Protein AF-A0AA97I3Q4-F1 (afdb_monomer_lite)

Foldseek 3Di:
DDDPPQAAVVLLVVLLVVVVVVVVVVVVVVVVVVCVPPDPVVVVVVVVVVVVVVVCVVVPPPPPPVDDPPLHFDDPPVVVVVVSVVCVVPVVVCVPPQLALSVLQSVLVNLLVDPPSLVVSLVSLVSSCVSPVLPLSSLQSNLVSCLVVVVNVSSLVSLVSSCVSGVSSVVVSVVSCVVRVVVD

Organism: NCBI:txid2609417

Radius of gyration: 18.28 Å; chains: 1; bounding box: 41×51×46 Å

InterPro domains:
  IPR011990 Tetratricopeptide-like helical domain superfamily [G3DSA:1.25.40.10] (94-180)
  IPR011990 Tetratricopeptide-like helical domain superfamily [SSF48452] (75-170)
  IPR019734 Tetratricopeptide repeat [PF00515] (138-169)
  IPR019734 Tetratricopeptide repeat [PS50005] (136-169)
  IPR019734 Tetratricopeptide repeat [SM00028] (101-135)
  IPR019734 Tetratricopeptide repeat [SM00028] (136-169)
  IPR051685 Ycf3/AcsC/BcsC/TPR Multifunctional [PTHR44943] (85-170)

Secondary structure (DSSP, 8-state):
-----S-HHHHHHHHHHHHHHHHHHHHHHHHHHHHTT--HHHHHHHHHHHHHHHHHHHS---------TT-------HHHHHHHHHHHH-HHHHTT-TT-HHHHHHHHHHHHTSTTTHHHHHHHHHHHHHH-TT-HHHHHHHHHHHHHTT-HHHHHHHHHHHHHH-GGGHHHHHHHIIIIITT-

pLDDT: mean 74.41, std 19.61, range [25.39, 98.06]

Structure (mmCIF, N/CA/C/O backbone):
data_AF-A0AA97I3Q4-F1
#
_entry.id   AF-A0AA97I3Q4-F1
#
loop_
_atom_site.group_PDB
_atom_site.id
_atom_site.type_symbol
_atom_site.label_atom_id
_atom_site.label_alt_id
_atom_site.label_comp_id
_atom_site.label_asym_id
_atom_site.label_entity_id
_atom_site.label_seq_id
_atom_site.pdbx_PDB_ins_code
_atom_site.Cartn_x
_atom_site.Cartn_y
_atom_site.Cartn_z
_atom_site.occupancy
_atom_site.B_iso_or_equiv
_atom_site.auth_seq_id
_atom_site.auth_comp_id
_atom_site.auth_asym_id
_atom_site.auth_atom_id
_atom_site.pdbx_PDB_model_num
ATOM 1 N N . MET A 1 1 ? 17.601 -25.449 2.445 1.00 33.53 1 MET A N 1
ATOM 2 C CA . MET A 1 1 ? 18.149 -24.607 3.524 1.00 33.53 1 MET A CA 1
ATOM 3 C C . MET A 1 1 ? 18.597 -23.308 2.883 1.00 33.53 1 MET A C 1
ATOM 5 O O . MET A 1 1 ? 19.614 -23.302 2.216 1.00 33.53 1 MET A O 1
ATOM 9 N N . ASN A 1 2 ? 17.756 -22.281 2.956 1.00 25.39 2 ASN A N 1
ATOM 10 C CA . ASN A 1 2 ? 18.131 -20.875 2.839 1.00 25.39 2 ASN A CA 1
ATOM 11 C C . ASN A 1 2 ? 17.057 -20.139 3.629 1.00 25.39 2 ASN A C 1
ATOM 13 O O . ASN A 1 2 ? 15.884 -20.147 3.264 1.00 25.39 2 ASN A O 1
ATOM 17 N N . LEU A 1 3 ? 17.481 -19.699 4.806 1.00 26.81 3 LEU A N 1
ATOM 18 C CA . LEU A 1 3 ? 16.687 -19.040 5.823 1.00 26.81 3 LEU A CA 1
ATOM 19 C C . LEU A 1 3 ? 16.221 -17.702 5.248 1.00 26.81 3 LEU A C 1
ATOM 21 O O . LEU A 1 3 ? 17.048 -16.866 4.897 1.00 26.81 3 LEU A O 1
ATOM 25 N N . ILE A 1 4 ? 14.911 -17.521 5.115 1.00 31.17 4 ILE A N 1
ATOM 26 C CA . ILE A 1 4 ? 14.336 -16.183 5.011 1.00 31.17 4 ILE A CA 1
ATOM 27 C C . ILE A 1 4 ? 14.281 -15.694 6.460 1.00 31.17 4 ILE A C 1
ATOM 29 O O . ILE A 1 4 ? 13.476 -16.188 7.249 1.00 31.17 4 ILE A O 1
ATOM 33 N N . GLU A 1 5 ? 15.231 -14.839 6.837 1.00 33.88 5 GLU A N 1
ATOM 34 C CA . GLU A 1 5 ? 15.271 -14.214 8.161 1.00 33.88 5 GLU A CA 1
ATOM 35 C C . GLU A 1 5 ? 14.019 -13.339 8.386 1.00 33.88 5 GLU A C 1
ATOM 37 O O . GLU A 1 5 ? 13.426 -12.834 7.424 1.00 33.88 5 GLU A O 1
ATOM 42 N N . PRO A 1 6 ? 13.551 -13.193 9.640 1.00 40.41 6 PRO A N 1
ATOM 43 C CA . PRO A 1 6 ? 12.283 -12.546 9.930 1.00 40.41 6 PRO A CA 1
ATOM 44 C C . PRO A 1 6 ? 12.471 -11.032 9.835 1.00 40.41 6 PRO A C 1
ATOM 46 O O . PRO A 1 6 ? 12.870 -10.410 10.805 1.00 40.41 6 PRO A O 1
ATOM 49 N N . GLU A 1 7 ? 12.197 -10.419 8.681 1.00 42.66 7 GLU A N 1
ATOM 50 C CA . GLU A 1 7 ? 12.311 -8.957 8.509 1.00 42.66 7 GLU A CA 1
ATOM 51 C C . GLU A 1 7 ? 11.280 -8.367 7.536 1.00 42.66 7 GLU A C 1
ATOM 53 O O . GLU A 1 7 ? 11.532 -7.433 6.797 1.00 42.66 7 GLU A O 1
ATOM 58 N N . ASN A 1 8 ? 10.056 -8.866 7.525 1.00 49.31 8 ASN A N 1
ATOM 59 C CA . ASN A 1 8 ? 9.126 -8.616 6.424 1.00 49.31 8 ASN A CA 1
ATOM 60 C C . ASN A 1 8 ? 8.591 -7.157 6.279 1.00 49.31 8 ASN A C 1
ATOM 62 O O . ASN A 1 8 ? 8.466 -6.695 5.146 1.00 49.31 8 ASN A O 1
ATOM 66 N N . LEU A 1 9 ? 8.406 -6.343 7.338 1.00 52.75 9 LEU A N 1
ATOM 67 C CA . LEU A 1 9 ? 8.125 -4.893 7.159 1.00 52.75 9 LEU A CA 1
ATOM 68 C C . LEU A 1 9 ? 9.369 -4.099 6.703 1.00 52.75 9 LEU A C 1
ATOM 70 O O . LEU A 1 9 ? 9.272 -3.199 5.865 1.00 52.75 9 LEU A O 1
ATOM 74 N N . CYS A 1 10 ? 10.550 -4.470 7.215 1.00 57.84 10 CYS A N 1
ATOM 75 C CA . CYS A 1 10 ? 11.834 -3.997 6.692 1.00 57.84 10 CYS A CA 1
ATOM 76 C C . CYS A 1 10 ? 12.001 -4.396 5.221 1.00 57.84 10 CYS A C 1
ATOM 78 O O . CYS A 1 10 ? 12.515 -3.607 4.438 1.00 57.84 10 CYS A O 1
ATOM 80 N N . VAL A 1 11 ? 11.513 -5.569 4.817 1.00 63.88 11 VAL A N 1
ATOM 81 C CA . VAL A 1 11 ? 11.573 -6.063 3.443 1.00 63.88 11 VAL A CA 1
ATOM 82 C C . VAL A 1 11 ? 10.685 -5.224 2.531 1.00 63.88 11 VAL A C 1
ATOM 84 O O . VAL A 1 11 ? 11.215 -4.732 1.544 1.00 63.88 11 VAL A O 1
ATOM 87 N N . TYR A 1 12 ? 9.410 -4.949 2.850 1.00 72.94 12 TYR A N 1
ATOM 88 C CA . TYR A 1 12 ? 8.594 -4.036 2.020 1.00 72.94 12 TYR A CA 1
ATOM 89 C C . TYR A 1 12 ? 9.233 -2.649 1.893 1.00 72.94 12 TYR A C 1
ATOM 91 O O . TYR A 1 12 ? 9.267 -2.074 0.805 1.00 72.94 12 TYR A O 1
ATOM 99 N N . ARG A 1 13 ? 9.818 -2.132 2.981 1.00 71.00 13 ARG A N 1
ATOM 100 C CA . ARG A 1 13 ? 10.557 -0.865 2.974 1.00 71.00 13 ARG A CA 1
ATOM 101 C C . ARG A 1 13 ? 11.816 -0.930 2.096 1.00 71.00 13 ARG A C 1
ATOM 103 O O . ARG A 1 13 ? 12.053 -0.024 1.304 1.00 71.00 13 ARG A O 1
ATOM 110 N N . ASN A 1 14 ? 12.602 -1.999 2.186 1.00 71.81 14 ASN A N 1
ATOM 111 C CA . ASN A 1 14 ? 13.808 -2.217 1.380 1.00 71.81 14 ASN A CA 1
ATOM 112 C C . ASN A 1 14 ? 13.477 -2.400 -0.108 1.00 71.81 14 ASN A C 1
ATOM 114 O O . ASN A 1 14 ? 14.151 -1.837 -0.973 1.00 71.81 14 ASN A O 1
ATOM 118 N N . VAL A 1 15 ? 12.418 -3.154 -0.407 1.00 77.81 15 VAL A N 1
ATOM 119 C CA . VAL A 1 15 ? 11.830 -3.320 -1.743 1.00 77.81 15 VAL A CA 1
ATOM 120 C C . VAL A 1 15 ? 11.408 -1.951 -2.282 1.00 77.81 15 VAL A C 1
ATOM 122 O O . VAL A 1 15 ? 11.793 -1.589 -3.394 1.00 77.81 15 VAL A O 1
ATOM 125 N N . PHE A 1 16 ? 10.721 -1.140 -1.477 1.00 77.50 16 PHE A N 1
ATOM 126 C CA . PHE A 1 16 ? 10.329 0.216 -1.850 1.00 77.50 16 PHE A CA 1
ATOM 127 C C . PHE A 1 16 ? 11.516 1.153 -2.096 1.00 77.50 16 PHE A C 1
ATOM 129 O O . PHE A 1 16 ? 11.542 1.855 -3.105 1.00 77.50 16 PHE A O 1
ATOM 136 N N . TYR A 1 17 ? 12.550 1.137 -1.255 1.00 75.56 17 TYR A N 1
ATOM 137 C CA . TYR A 1 17 ? 13.746 1.942 -1.512 1.00 75.56 17 TYR A CA 1
ATOM 138 C C . TYR A 1 17 ? 14.452 1.530 -2.804 1.00 75.56 17 TYR A C 1
ATOM 140 O O . TYR A 1 17 ? 14.822 2.396 -3.600 1.00 75.56 17 TYR A O 1
ATOM 148 N N . LYS A 1 18 ? 14.585 0.222 -3.065 1.00 77.25 18 LYS A N 1
ATOM 149 C CA . LYS A 1 18 ? 15.098 -0.273 -4.352 1.00 77.25 18 LYS A CA 1
ATOM 150 C C . LYS A 1 18 ? 14.222 0.191 -5.519 1.00 77.25 18 LYS A C 1
ATOM 152 O O . LYS A 1 18 ? 14.767 0.590 -6.545 1.00 77.25 18 LYS A O 1
ATOM 157 N N . TYR A 1 19 ? 12.897 0.190 -5.350 1.00 80.81 19 TYR A N 1
ATOM 158 C CA . TYR A 1 19 ? 11.950 0.710 -6.344 1.00 80.81 19 TYR A CA 1
ATOM 159 C C . TYR A 1 19 ? 12.216 2.174 -6.677 1.00 80.81 19 TYR A C 1
ATOM 161 O O . TYR A 1 19 ? 12.429 2.507 -7.841 1.00 80.81 19 TYR A O 1
ATOM 169 N N . ILE A 1 20 ? 12.271 3.037 -5.661 1.00 77.38 20 ILE A N 1
ATOM 170 C CA . ILE A 1 20 ? 12.509 4.471 -5.849 1.00 77.38 20 ILE A CA 1
ATOM 171 C C . ILE A 1 20 ? 13.838 4.715 -6.561 1.00 77.38 20 ILE A C 1
ATOM 173 O O . ILE A 1 20 ? 13.889 5.511 -7.494 1.00 77.38 20 ILE A O 1
ATOM 177 N N . ILE A 1 21 ? 14.915 4.038 -6.149 1.00 76.94 21 ILE A N 1
ATOM 178 C CA . ILE A 1 21 ? 16.239 4.216 -6.763 1.00 76.94 21 ILE A CA 1
ATOM 179 C C . ILE A 1 21 ? 16.181 3.914 -8.264 1.00 76.94 21 ILE A C 1
ATOM 181 O O . ILE A 1 21 ? 16.707 4.687 -9.066 1.00 76.94 21 ILE A O 1
ATOM 185 N N . ILE A 1 22 ? 15.516 2.827 -8.651 1.00 73.50 22 ILE A N 1
ATOM 186 C CA . ILE A 1 22 ? 15.388 2.417 -10.051 1.00 73.50 22 ILE A CA 1
ATOM 187 C C . ILE A 1 22 ? 14.479 3.371 -10.828 1.00 73.50 22 ILE A C 1
ATOM 189 O O . ILE A 1 22 ? 14.830 3.793 -11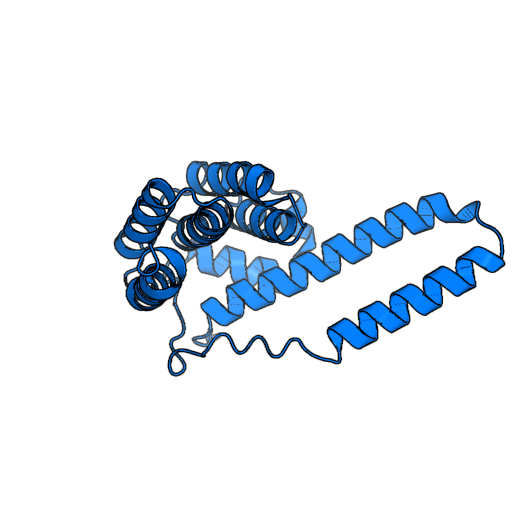.932 1.00 73.50 22 ILE A O 1
ATOM 193 N N . ASP A 1 23 ? 13.341 3.769 -10.257 1.00 73.12 23 ASP A N 1
ATOM 194 C CA . ASP A 1 23 ? 12.442 4.732 -10.896 1.00 73.12 23 ASP A CA 1
ATOM 195 C C . ASP A 1 23 ? 13.137 6.084 -11.128 1.00 73.12 23 ASP A C 1
ATOM 197 O O . ASP A 1 23 ? 13.093 6.637 -12.230 1.00 73.12 23 ASP A O 1
ATOM 201 N N . LEU A 1 24 ? 13.886 6.570 -10.133 1.00 70.94 24 LEU A N 1
ATOM 202 C CA . LEU A 1 24 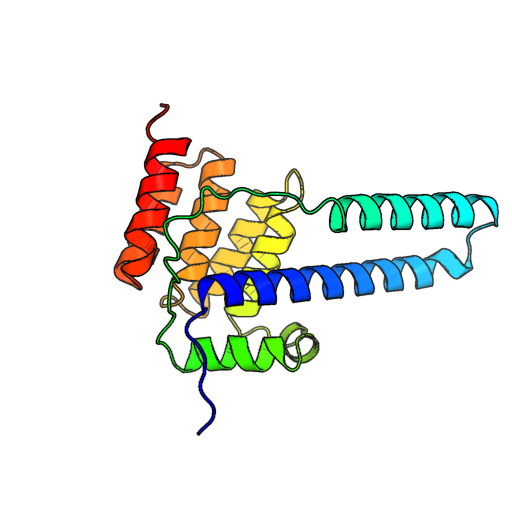? 14.706 7.776 -10.246 1.00 70.94 24 LEU A CA 1
ATOM 203 C C . LEU A 1 24 ? 15.799 7.628 -11.306 1.00 70.94 24 LEU A C 1
ATOM 205 O O . LEU A 1 24 ? 15.972 8.533 -12.122 1.00 70.94 24 LEU A O 1
ATOM 209 N N . GLN A 1 25 ? 16.522 6.504 -11.340 1.00 74.31 25 GLN A N 1
ATOM 210 C CA . GLN A 1 25 ? 17.539 6.244 -12.364 1.00 74.31 25 GLN A CA 1
ATOM 211 C C . GLN A 1 25 ? 16.950 6.296 -13.776 1.00 74.31 25 GLN A C 1
ATOM 213 O O . GLN A 1 25 ? 17.557 6.878 -14.675 1.00 74.31 25 GLN A O 1
ATOM 218 N N . GLN A 1 26 ? 15.751 5.753 -13.982 1.00 68.25 26 GLN A N 1
ATOM 219 C CA . GLN A 1 26 ? 15.092 5.786 -15.284 1.00 68.25 26 GLN A CA 1
ATOM 220 C C . GLN A 1 26 ? 14.606 7.188 -15.660 1.00 68.25 26 GLN A C 1
ATOM 222 O O . GLN A 1 26 ? 14.858 7.630 -16.783 1.00 68.25 26 GLN A O 1
ATOM 227 N N . ARG A 1 27 ? 14.000 7.936 -14.728 1.00 72.06 27 ARG A N 1
ATOM 228 C CA . ARG A 1 27 ? 13.653 9.351 -14.954 1.00 72.06 27 ARG A CA 1
ATOM 229 C C . ARG A 1 27 ? 14.895 10.176 -15.295 1.00 72.06 27 ARG A C 1
ATOM 231 O O . ARG A 1 27 ? 14.870 10.955 -16.243 1.00 72.06 27 ARG A O 1
ATOM 238 N N . LEU A 1 28 ? 16.008 9.956 -14.592 1.00 69.06 28 LEU A N 1
ATOM 239 C CA . LEU A 1 28 ? 17.295 10.590 -14.886 1.00 69.06 28 LEU A CA 1
ATOM 240 C C . LEU A 1 28 ? 17.848 10.180 -16.256 1.00 69.06 28 LEU A C 1
ATOM 242 O O . LEU A 1 28 ? 18.413 11.025 -16.944 1.00 69.06 28 LEU A O 1
ATOM 246 N N . ASN A 1 29 ? 17.681 8.926 -16.679 1.00 68.56 29 ASN A N 1
ATOM 247 C CA . ASN A 1 29 ? 18.097 8.459 -18.004 1.00 68.56 29 ASN A CA 1
ATOM 248 C C . ASN A 1 29 ? 17.238 9.061 -19.127 1.00 68.56 29 ASN A C 1
ATOM 250 O O . ASN A 1 29 ? 17.786 9.452 -20.156 1.00 68.56 29 ASN A O 1
ATOM 254 N N . LEU A 1 30 ? 15.931 9.229 -18.912 1.00 62.91 30 LEU A N 1
ATOM 255 C CA . LEU A 1 30 ? 15.039 9.957 -19.822 1.00 62.91 30 LEU A CA 1
ATOM 256 C C . LEU A 1 30 ? 15.439 11.437 -19.921 1.00 62.91 30 LEU A C 1
ATOM 258 O O . LEU A 1 30 ? 15.575 11.974 -21.020 1.00 62.91 30 LEU A O 1
ATOM 262 N N . ILE A 1 31 ? 15.734 12.078 -18.784 1.00 60.41 31 ILE A N 1
ATOM 263 C CA . ILE A 1 31 ? 16.249 13.454 -18.743 1.00 60.41 31 ILE A CA 1
ATOM 264 C C . ILE A 1 31 ? 17.611 13.543 -19.438 1.00 60.41 31 ILE A C 1
ATOM 266 O O . ILE A 1 31 ? 17.833 14.478 -20.197 1.00 60.41 31 ILE A O 1
ATOM 270 N N . ARG A 1 32 ? 18.519 12.576 -19.244 1.00 54.31 32 ARG A N 1
ATOM 271 C CA . ARG A 1 32 ? 19.820 12.508 -19.937 1.00 54.31 32 ARG A CA 1
ATOM 272 C C . ARG A 1 32 ? 19.662 12.335 -21.446 1.00 54.31 32 ARG A C 1
ATOM 274 O O . ARG A 1 32 ? 20.378 13.007 -22.183 1.00 54.31 32 ARG A O 1
ATOM 281 N N . GLY A 1 33 ? 18.704 11.521 -21.892 1.00 52.75 33 GLY A N 1
ATOM 282 C CA . GLY A 1 33 ? 18.323 11.391 -23.301 1.00 52.75 33 GLY A CA 1
ATOM 283 C C . GLY A 1 33 ? 17.847 12.716 -23.907 1.00 52.75 33 GLY A C 1
ATOM 284 O O . GLY A 1 33 ? 18.218 13.049 -25.030 1.00 52.75 33 GLY A O 1
ATOM 285 N N . CYS A 1 34 ? 17.126 13.532 -23.131 1.00 47.88 34 CYS A N 1
ATOM 286 C CA . CYS A 1 34 ? 16.750 14.898 -23.512 1.00 47.88 34 CYS A CA 1
ATOM 287 C C . CYS A 1 34 ? 17.910 15.918 -23.379 1.00 47.88 34 CYS A C 1
ATOM 289 O O . CYS A 1 34 ? 18.002 16.865 -24.162 1.00 47.88 34 CYS A O 1
ATOM 291 N N . CYS A 1 35 ? 18.824 15.728 -22.420 1.00 40.47 35 CYS A N 1
ATOM 292 C CA . CYS A 1 35 ? 19.920 16.642 -22.066 1.00 40.47 35 CYS A CA 1
ATOM 293 C C . CYS A 1 35 ? 21.144 16.590 -22.983 1.00 40.47 35 CYS A C 1
ATOM 295 O O . CYS A 1 35 ? 22.011 17.455 -22.853 1.00 40.47 35 CYS A O 1
ATOM 297 N N . VAL A 1 36 ? 21.211 15.677 -23.958 1.00 49.84 36 VAL A N 1
ATOM 298 C CA . VAL A 1 36 ? 22.212 15.752 -25.046 1.00 49.84 36 VAL A CA 1
ATOM 299 C C . VAL A 1 36 ? 22.117 17.094 -25.814 1.00 49.84 36 VAL A C 1
ATOM 301 O O . VAL A 1 36 ? 23.046 17.467 -26.523 1.00 49.84 36 VAL A O 1
ATOM 304 N N . LYS A 1 37 ? 21.056 17.892 -25.596 1.00 49.47 37 LYS A N 1
ATOM 305 C CA . LYS A 1 37 ? 20.862 19.253 -26.130 1.00 49.47 37 LYS A CA 1
ATOM 306 C C . LYS A 1 37 ? 21.138 20.433 -25.163 1.00 49.47 37 LYS A C 1
ATOM 308 O O . LYS A 1 37 ? 20.846 21.565 -25.541 1.00 49.47 37 LYS A O 1
ATOM 313 N N . LEU A 1 38 ? 21.656 20.247 -23.938 1.00 46.91 38 LEU A N 1
ATOM 314 C CA . LEU A 1 38 ? 21.723 21.326 -22.920 1.00 46.91 38 LEU A CA 1
ATOM 315 C C . LEU A 1 38 ? 23.151 21.827 -22.577 1.00 46.91 38 LEU A C 1
ATOM 317 O O . LEU A 1 38 ? 24.055 21.053 -22.269 1.00 46.91 38 LEU A O 1
ATOM 321 N N . ASN A 1 39 ? 23.323 23.160 -22.605 1.00 48.84 39 ASN A N 1
ATOM 322 C CA . ASN A 1 39 ? 24.581 23.914 -22.434 1.00 48.84 39 ASN A CA 1
ATOM 323 C C . ASN A 1 39 ? 25.233 23.820 -21.030 1.00 48.84 39 ASN A C 1
ATOM 325 O O . ASN A 1 39 ? 24.566 23.597 -20.021 1.00 48.84 39 ASN A O 1
ATOM 329 N N . PHE A 1 40 ? 26.548 24.093 -20.965 1.00 47.53 40 PHE A N 1
ATOM 330 C CA . PHE A 1 40 ? 27.466 23.910 -19.817 1.00 47.53 40 PHE A CA 1
ATOM 331 C C . PHE A 1 40 ? 26.980 24.471 -18.460 1.00 47.53 40 PHE A C 1
ATOM 333 O O . PHE A 1 40 ? 27.214 23.848 -17.426 1.00 47.53 40 PHE A O 1
ATOM 340 N N . LYS A 1 41 ? 26.236 25.589 -18.435 1.00 49.41 41 LYS A N 1
ATOM 341 C CA . LYS A 1 41 ? 25.659 26.156 -17.193 1.00 49.41 41 LYS A CA 1
ATOM 342 C C . LYS A 1 41 ? 24.623 25.239 -16.525 1.00 49.41 41 LYS A C 1
ATOM 344 O O . LYS A 1 41 ? 24.552 25.196 -15.300 1.00 49.41 41 LYS A O 1
ATOM 349 N N . ASN A 1 42 ? 23.879 24.452 -17.303 1.00 50.59 42 ASN A N 1
ATOM 350 C CA . ASN A 1 42 ? 2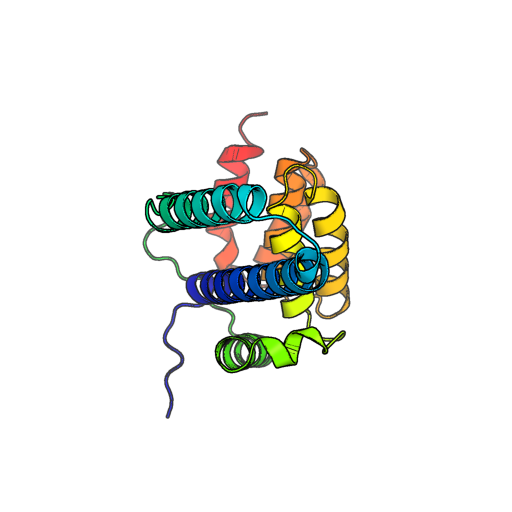2.856 23.544 -16.777 1.00 50.59 42 ASN A CA 1
ATOM 351 C C . ASN A 1 42 ? 23.455 22.258 -16.191 1.00 50.59 42 ASN A C 1
ATOM 353 O O . ASN A 1 42 ? 22.854 21.659 -15.304 1.00 50.59 42 ASN A O 1
ATOM 357 N N . ARG A 1 43 ? 24.673 21.870 -16.602 1.00 53.97 43 ARG A N 1
ATOM 358 C CA . ARG A 1 43 ? 25.419 20.774 -15.955 1.00 53.97 43 ARG A CA 1
ATOM 359 C C . ARG A 1 43 ? 25.790 21.106 -14.513 1.00 53.97 43 ARG A C 1
ATOM 361 O O . ARG A 1 43 ? 25.734 20.219 -13.672 1.00 53.97 43 ARG A O 1
ATOM 368 N N . PHE A 1 44 ? 26.128 22.363 -14.223 1.00 51.72 44 PHE A N 1
ATOM 369 C CA . PHE A 1 44 ? 26.501 22.783 -12.872 1.00 51.72 44 PHE A CA 1
ATOM 370 C C . PHE A 1 44 ? 25.308 22.715 -11.907 1.00 51.72 44 PHE A C 1
ATOM 372 O O . PHE A 1 44 ? 25.421 22.096 -10.856 1.00 51.72 44 PHE A O 1
ATOM 379 N N . LEU A 1 45 ? 24.141 23.233 -12.314 1.00 55.50 45 LEU A N 1
ATOM 380 C CA . LEU A 1 45 ? 22.887 23.111 -11.551 1.00 55.50 45 LEU A CA 1
ATOM 381 C C . LEU A 1 45 ? 22.444 21.653 -11.342 1.00 55.50 45 LEU A C 1
ATOM 383 O O . LEU A 1 45 ? 21.871 21.315 -10.310 1.00 55.50 45 LEU A O 1
ATOM 387 N N . PHE A 1 46 ? 22.715 20.777 -12.310 1.00 53.69 46 PHE A N 1
ATOM 388 C CA . PHE A 1 46 ? 22.366 19.361 -12.204 1.00 53.69 46 PHE A CA 1
ATOM 389 C C . PHE A 1 46 ? 23.266 18.617 -11.208 1.00 53.69 46 PHE A C 1
ATOM 391 O O . PHE A 1 46 ? 22.783 17.813 -10.415 1.00 53.69 46 PHE A O 1
ATOM 398 N N . ILE A 1 47 ? 24.573 18.907 -11.213 1.00 57.50 47 ILE A N 1
ATOM 399 C CA . ILE A 1 47 ? 25.537 18.313 -10.275 1.00 57.50 47 ILE A CA 1
ATOM 400 C C . ILE A 1 47 ? 25.267 18.802 -8.850 1.00 57.50 47 ILE A C 1
ATOM 402 O O . ILE A 1 47 ? 25.276 17.994 -7.923 1.00 57.50 47 ILE A O 1
ATOM 406 N N . THR A 1 48 ? 24.959 20.088 -8.663 1.00 56.38 48 THR A N 1
ATOM 407 C CA . THR A 1 48 ? 24.589 20.609 -7.340 1.00 56.38 48 THR A CA 1
ATOM 408 C C . THR A 1 48 ? 23.260 20.029 -6.856 1.00 56.38 48 THR A C 1
ATOM 410 O O . THR A 1 48 ? 23.160 19.676 -5.687 1.00 56.38 48 THR A O 1
ATOM 413 N N . GLY A 1 49 ? 22.279 19.820 -7.740 1.00 62.06 49 GLY A N 1
ATOM 414 C CA . GLY A 1 49 ? 21.024 19.136 -7.408 1.00 62.06 49 GLY A CA 1
ATOM 415 C C . GLY A 1 49 ? 21.213 17.676 -6.977 1.00 62.06 49 GLY A C 1
ATOM 416 O O . GLY A 1 49 ? 20.605 17.246 -6.000 1.00 62.06 49 GLY A O 1
ATOM 417 N N . ILE A 1 50 ? 22.099 16.926 -7.643 1.00 65.69 50 ILE A N 1
ATOM 418 C CA . ILE A 1 50 ? 22.441 15.545 -7.256 1.00 65.69 50 ILE A CA 1
ATOM 419 C C . ILE A 1 50 ? 23.176 15.515 -5.916 1.00 65.69 50 ILE A C 1
ATOM 421 O O . ILE A 1 50 ? 22.890 14.650 -5.097 1.00 65.69 50 ILE A O 1
ATOM 425 N N . LEU A 1 51 ? 24.097 16.450 -5.670 1.00 58.06 51 LEU A N 1
ATOM 426 C CA . LEU A 1 51 ? 24.803 16.541 -4.390 1.00 58.06 51 LEU A CA 1
ATOM 427 C C . LEU A 1 51 ? 23.855 16.917 -3.249 1.00 58.06 51 LEU A C 1
ATOM 429 O O . LEU A 1 51 ? 23.951 16.332 -2.180 1.00 58.06 51 LEU A O 1
ATOM 433 N N . ILE A 1 52 ? 22.899 17.819 -3.480 1.00 62.25 52 ILE A N 1
ATOM 434 C CA . ILE A 1 52 ? 21.861 18.155 -2.497 1.00 62.25 52 ILE A CA 1
ATOM 435 C C . ILE A 1 52 ? 20.963 16.939 -2.241 1.00 62.25 52 ILE A C 1
ATOM 437 O O . ILE A 1 52 ? 20.736 16.596 -1.087 1.00 62.25 52 ILE A O 1
ATOM 441 N N . ALA A 1 53 ? 20.520 16.228 -3.281 1.00 55.97 53 ALA A N 1
ATOM 442 C CA . ALA A 1 53 ? 19.745 14.997 -3.124 1.00 55.97 53 ALA A CA 1
ATOM 443 C C . ALA A 1 53 ? 20.538 13.900 -2.392 1.00 55.97 53 ALA A C 1
ATOM 445 O O . ALA A 1 53 ? 19.992 13.227 -1.528 1.00 55.97 53 ALA A O 1
ATOM 446 N N . ALA A 1 54 ? 21.835 13.755 -2.673 1.00 58.22 54 ALA A N 1
ATOM 447 C CA . ALA A 1 54 ? 22.723 12.836 -1.965 1.00 58.22 54 ALA A CA 1
ATOM 448 C C . ALA A 1 54 ? 22.913 13.240 -0.497 1.00 58.22 54 ALA A C 1
ATOM 450 O O . ALA A 1 54 ? 22.945 12.364 0.358 1.00 58.22 54 ALA A O 1
ATOM 451 N N . VAL A 1 55 ? 22.960 14.542 -0.198 1.0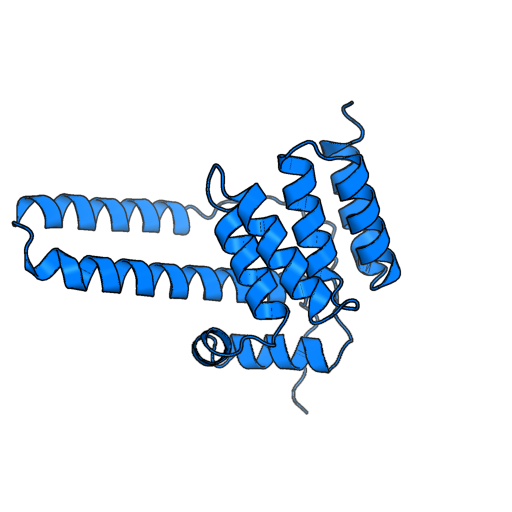0 55.66 55 VAL A N 1
ATOM 452 C CA . VAL A 1 55 ? 22.983 15.072 1.172 1.00 55.66 55 VAL A CA 1
ATOM 453 C C . VAL A 1 55 ? 21.651 14.832 1.886 1.00 55.66 55 VAL A C 1
ATOM 455 O O . VAL A 1 55 ? 21.677 14.491 3.058 1.00 55.66 55 VAL A O 1
ATOM 458 N N . PHE A 1 56 ? 20.503 14.914 1.209 1.00 50.44 56 PHE A N 1
ATOM 459 C CA . PHE A 1 56 ? 19.197 14.527 1.770 1.00 50.44 56 PHE A CA 1
ATOM 460 C C . PHE A 1 56 ? 19.036 13.008 1.939 1.00 50.44 56 PHE A C 1
ATOM 462 O O . PHE A 1 56 ? 18.294 12.561 2.805 1.00 50.44 56 PHE A O 1
ATOM 469 N N . LEU A 1 57 ? 19.737 12.207 1.136 1.00 50.28 57 LEU A N 1
ATOM 470 C CA . LEU A 1 57 ? 19.791 10.753 1.292 1.00 50.28 57 LEU A CA 1
ATOM 471 C C . LEU A 1 57 ? 20.797 10.325 2.381 1.00 50.28 57 LEU A C 1
ATOM 473 O O . LEU A 1 57 ? 20.590 9.292 3.014 1.00 50.28 57 LEU A O 1
ATOM 477 N N . SER A 1 58 ? 21.871 11.096 2.616 1.00 47.25 58 SER A N 1
ATOM 478 C CA . SER A 1 58 ? 22.918 10.806 3.614 1.00 47.25 58 SER A CA 1
ATOM 479 C C . SER A 1 58 ? 22.664 11.438 4.980 1.00 47.25 58 SER A C 1
ATOM 481 O O . SER A 1 58 ? 23.016 10.853 6.002 1.00 47.25 58 SER A O 1
ATOM 483 N N . ALA A 1 59 ? 22.034 12.615 5.023 1.00 40.75 59 ALA A N 1
ATOM 484 C CA . ALA A 1 59 ? 21.287 13.071 6.183 1.00 40.75 59 ALA A CA 1
ATOM 485 C C . ALA A 1 59 ? 20.025 12.224 6.193 1.00 40.75 59 ALA A C 1
ATOM 487 O O . ALA A 1 59 ? 18.960 12.689 5.801 1.00 40.75 59 ALA A O 1
ATOM 488 N N . GLY A 1 60 ? 20.198 10.941 6.529 1.00 41.81 60 GLY A N 1
ATOM 489 C CA . GLY A 1 60 ? 19.102 10.006 6.625 1.00 41.81 60 GLY A CA 1
ATOM 490 C C . GLY A 1 60 ? 18.001 10.728 7.365 1.00 41.81 60 GLY A C 1
ATOM 491 O O . GLY A 1 60 ? 18.235 11.238 8.465 1.00 41.81 60 GLY A O 1
ATOM 492 N N . CYS A 1 61 ? 16.836 10.838 6.730 1.00 35.28 61 CYS A N 1
ATOM 493 C CA . CYS A 1 61 ? 15.624 11.051 7.477 1.00 35.28 61 CYS A CA 1
ATOM 494 C C . CYS A 1 61 ? 15.692 10.002 8.579 1.00 35.28 61 CYS A C 1
ATOM 496 O O . CYS A 1 61 ? 15.457 8.812 8.359 1.00 35.28 61 CYS A O 1
ATOM 498 N N . THR A 1 62 ? 16.063 10.439 9.780 1.00 39.22 62 THR A N 1
ATOM 499 C CA . THR A 1 62 ? 15.591 9.821 10.991 1.00 39.22 62 THR A CA 1
ATOM 500 C C . THR A 1 62 ? 14.102 10.108 10.971 1.00 39.22 62 THR A C 1
ATOM 502 O O . THR A 1 62 ? 13.592 10.897 11.762 1.00 39.22 62 THR A O 1
ATOM 505 N N . ASP A 1 63 ? 13.394 9.436 10.067 1.00 37.50 63 ASP A N 1
ATOM 506 C CA . ASP A 1 63 ? 12.100 8.906 10.380 1.00 37.50 63 ASP A CA 1
ATOM 507 C C . ASP A 1 63 ? 12.402 7.963 11.543 1.00 37.50 63 ASP A C 1
ATOM 509 O O . ASP A 1 63 ? 12.535 6.747 11.403 1.00 37.50 63 ASP A O 1
ATOM 513 N N . ARG A 1 64 ? 12.513 8.548 12.741 1.00 32.78 64 ARG A N 1
ATOM 514 C CA . ARG A 1 64 ? 11.835 7.967 13.875 1.00 32.78 64 ARG A CA 1
ATOM 515 C C . ARG A 1 64 ? 10.368 7.914 13.447 1.00 32.78 64 ARG A C 1
ATOM 517 O O . ARG A 1 64 ? 9.562 8.732 13.866 1.00 32.78 64 ARG A O 1
ATOM 524 N N . ILE A 1 65 ? 10.026 6.921 12.626 1.00 39.62 65 ILE A N 1
ATOM 525 C CA . ILE A 1 65 ? 8.876 6.111 12.973 1.00 39.62 65 ILE A CA 1
ATOM 526 C C . ILE A 1 65 ? 9.197 5.744 14.420 1.00 39.62 65 ILE A C 1
ATOM 528 O O . ILE A 1 65 ? 10.278 5.183 14.638 1.00 39.62 65 ILE A O 1
ATOM 532 N N . PRO A 1 66 ? 8.422 6.195 15.419 1.00 36.12 66 PRO A N 1
ATOM 533 C CA . PRO A 1 66 ? 8.596 5.700 16.769 1.00 36.12 66 PRO A CA 1
ATOM 534 C C . PRO A 1 66 ? 8.452 4.191 16.636 1.00 36.12 66 PRO A C 1
ATOM 536 O O . PRO A 1 66 ? 7.365 3.671 16.399 1.00 36.12 66 PRO A O 1
ATOM 539 N N . ALA A 1 67 ? 9.596 3.515 16.586 1.00 38.50 67 ALA A N 1
ATOM 540 C CA . ALA A 1 67 ? 9.665 2.107 16.317 1.00 38.50 67 ALA A CA 1
ATOM 541 C C . ALA A 1 67 ? 9.061 1.459 17.552 1.00 38.50 67 ALA A C 1
ATOM 543 O O . ALA A 1 67 ? 9.717 1.338 18.581 1.00 38.50 67 ALA A O 1
ATOM 544 N N . LEU A 1 68 ? 7.775 1.126 17.438 1.00 44.34 68 LEU A N 1
ATOM 545 C CA . LEU A 1 68 ? 7.222 -0.138 17.892 1.00 44.34 68 LEU A CA 1
ATOM 546 C C . LEU A 1 68 ? 8.364 -1.135 18.093 1.00 44.34 68 LEU A C 1
ATOM 548 O O . LEU A 1 68 ? 9.004 -1.504 17.109 1.00 44.34 68 LEU A O 1
ATOM 552 N N . ASP A 1 69 ? 8.618 -1.504 19.348 1.00 42.94 69 ASP A N 1
ATOM 553 C CA . ASP A 1 69 ? 9.645 -2.439 19.822 1.00 42.94 69 ASP A CA 1
ATOM 554 C C . ASP A 1 69 ? 9.895 -3.612 18.859 1.00 42.94 69 ASP A C 1
ATOM 556 O O . ASP A 1 69 ? 9.301 -4.680 19.001 1.00 42.94 69 ASP A O 1
ATOM 560 N N . GLY A 1 70 ? 10.746 -3.421 17.846 1.00 49.34 70 GLY A N 1
ATOM 561 C CA . GLY A 1 70 ? 11.185 -4.468 16.921 1.00 49.34 70 GLY A CA 1
ATOM 562 C C . GLY A 1 70 ? 10.080 -5.343 16.308 1.00 49.34 70 GLY A C 1
ATOM 563 O O . GLY A 1 70 ? 10.367 -6.483 15.949 1.00 49.34 70 GLY A O 1
ATOM 564 N N . LYS A 1 71 ? 8.823 -4.879 16.205 1.00 53.66 71 LYS A N 1
ATOM 565 C CA . LYS A 1 71 ? 7.719 -5.728 15.726 1.00 53.66 71 LYS A CA 1
ATOM 566 C C . LYS A 1 71 ? 7.742 -5.818 14.205 1.00 53.66 71 LYS A C 1
ATOM 568 O O . LYS A 1 71 ? 7.296 -4.927 13.486 1.00 53.66 71 LYS A O 1
ATOM 573 N N . ILE A 1 72 ? 8.302 -6.915 13.726 1.00 62.00 72 ILE A N 1
ATOM 574 C CA . ILE A 1 72 ? 8.430 -7.233 12.311 1.00 62.00 72 ILE A CA 1
ATOM 575 C C . ILE A 1 72 ? 7.114 -7.857 11.854 1.00 62.00 72 ILE A C 1
ATOM 577 O O . ILE A 1 72 ? 6.779 -8.948 12.300 1.00 62.00 72 ILE A O 1
ATOM 581 N N . ILE A 1 73 ? 6.377 -7.178 10.968 1.00 71.12 73 ILE A N 1
ATOM 582 C CA . ILE A 1 73 ? 5.197 -7.780 10.333 1.00 71.12 73 ILE A CA 1
ATOM 583 C C . ILE A 1 73 ? 5.673 -8.844 9.359 1.00 71.12 73 ILE A C 1
ATOM 585 O O . ILE A 1 73 ? 6.331 -8.477 8.388 1.00 71.12 73 ILE A O 1
ATOM 589 N N . THR A 1 74 ? 5.331 -10.111 9.591 1.00 72.75 74 THR A N 1
ATOM 590 C CA . THR A 1 74 ? 5.566 -11.213 8.655 1.00 72.75 74 THR A CA 1
ATOM 591 C C . THR A 1 74 ? 4.419 -11.400 7.680 1.00 72.75 74 THR A C 1
ATOM 593 O O . THR A 1 74 ? 3.254 -11.273 8.046 1.00 72.75 74 THR A O 1
ATOM 596 N N . ASP A 1 75 ? 4.761 -11.663 6.418 1.00 79.88 75 ASP A N 1
ATOM 597 C CA . ASP A 1 75 ? 3.818 -12.165 5.431 1.00 79.88 75 ASP A CA 1
ATOM 598 C C . ASP A 1 75 ? 4.137 -13.639 5.191 1.00 79.88 75 ASP A C 1
ATOM 600 O O . ASP A 1 75 ? 5.179 -13.977 4.623 1.00 79.88 75 ASP A O 1
ATOM 604 N N . ASP A 1 76 ? 3.271 -14.510 5.697 1.00 80.19 76 ASP A N 1
ATOM 605 C CA . ASP A 1 76 ? 3.470 -15.957 5.653 1.00 80.19 76 ASP A CA 1
ATOM 606 C C . ASP A 1 76 ? 2.942 -16.568 4.344 1.00 80.19 76 ASP A C 1
ATOM 608 O O . ASP A 1 76 ? 3.086 -17.770 4.121 1.00 80.19 76 ASP A O 1
ATOM 612 N N . ASN A 1 77 ? 2.355 -15.759 3.449 1.00 86.56 77 ASN A N 1
ATOM 613 C CA . ASN A 1 77 ? 1.915 -16.222 2.142 1.00 86.56 77 ASN A CA 1
ATOM 614 C C . ASN A 1 77 ? 3.146 -16.518 1.256 1.00 86.56 77 ASN A C 1
ATOM 616 O O . ASN A 1 77 ? 3.886 -15.594 0.894 1.00 86.56 77 ASN A O 1
ATOM 620 N N . PRO A 1 78 ? 3.370 -17.782 0.840 1.00 85.56 78 PRO A N 1
ATOM 621 C CA . PRO A 1 78 ? 4.554 -18.155 0.063 1.00 85.56 78 PRO A CA 1
ATOM 622 C C . PRO A 1 78 ? 4.656 -17.413 -1.273 1.00 85.56 78 PRO A C 1
ATOM 624 O O . PRO A 1 78 ? 5.754 -17.149 -1.763 1.00 85.56 78 PRO A O 1
ATOM 627 N N . THR A 1 79 ? 3.515 -17.056 -1.864 1.00 87.12 79 THR A N 1
ATOM 628 C CA . THR A 1 79 ? 3.455 -16.291 -3.110 1.00 87.12 79 THR A CA 1
ATOM 629 C C . THR A 1 79 ? 3.963 -14.868 -2.891 1.00 87.12 79 THR A C 1
ATOM 631 O O . THR A 1 79 ? 4.783 -14.384 -3.671 1.00 87.12 79 THR A O 1
ATOM 634 N N . HIS A 1 80 ? 3.566 -14.226 -1.790 1.00 86.88 80 HIS A N 1
ATOM 635 C CA . HIS A 1 80 ? 4.032 -12.883 -1.448 1.00 86.88 80 HIS A CA 1
ATOM 636 C C . HIS A 1 80 ? 5.535 -12.885 -1.156 1.00 86.88 80 HIS A C 1
ATOM 638 O O . HIS A 1 80 ? 6.276 -12.060 -1.690 1.00 86.88 80 HIS A O 1
ATOM 644 N N . GLN A 1 81 ? 6.017 -13.869 -0.390 1.00 84.50 81 GLN A N 1
ATOM 645 C CA . GLN A 1 81 ? 7.448 -14.058 -0.124 1.00 84.50 81 GLN A CA 1
ATOM 646 C C . GLN A 1 81 ? 8.250 -14.277 -1.411 1.00 84.50 81 GLN A C 1
ATOM 648 O O . GLN A 1 81 ? 9.348 -13.736 -1.581 1.00 84.50 81 GLN A O 1
ATOM 653 N N . LYS A 1 82 ? 7.693 -15.039 -2.357 1.00 86.06 82 LYS A N 1
ATOM 654 C CA . LYS A 1 82 ? 8.291 -15.227 -3.677 1.00 86.06 82 LYS A CA 1
ATOM 655 C C . LYS A 1 82 ? 8.392 -13.901 -4.431 1.00 86.06 82 LYS A C 1
ATOM 657 O O . LYS A 1 82 ? 9.473 -13.587 -4.916 1.00 86.06 82 LYS A O 1
ATOM 662 N N . TRP A 1 83 ? 7.333 -13.092 -4.478 1.00 85.38 83 TRP A N 1
ATOM 663 C CA . TRP A 1 83 ? 7.385 -11.774 -5.124 1.00 85.38 83 TRP A CA 1
ATOM 664 C C . TRP A 1 83 ? 8.429 -10.857 -4.490 1.00 85.38 83 TRP A C 1
ATOM 666 O O . TRP A 1 83 ? 9.207 -10.231 -5.206 1.00 85.38 83 TRP A O 1
ATOM 676 N N . LEU A 1 84 ? 8.488 -10.810 -3.158 1.00 82.31 84 LEU A N 1
ATOM 677 C CA . LEU A 1 84 ? 9.460 -9.993 -2.432 1.00 82.31 84 LEU A CA 1
ATOM 678 C C . LEU A 1 84 ? 10.897 -10.437 -2.719 1.00 82.31 84 LEU A C 1
ATOM 680 O O . LEU A 1 84 ? 11.749 -9.607 -3.036 1.00 82.31 84 LEU A O 1
ATOM 684 N N . SER A 1 85 ? 11.171 -11.741 -2.653 1.00 81.56 85 SER A N 1
ATOM 685 C CA . SER A 1 85 ? 12.513 -12.282 -2.900 1.00 81.56 85 SER A CA 1
ATOM 686 C C . SER A 1 85 ? 12.957 -12.099 -4.351 1.00 81.56 85 SER A C 1
ATOM 688 O O . SER A 1 85 ? 14.065 -11.627 -4.608 1.00 81.56 85 SER A O 1
ATOM 690 N N . GLU A 1 86 ? 12.096 -12.410 -5.318 1.00 82.69 86 GLU A N 1
ATOM 691 C CA . GLU A 1 86 ? 12.392 -12.183 -6.727 1.00 82.69 86 GLU A CA 1
ATOM 692 C C . GLU A 1 86 ? 12.588 -10.687 -7.014 1.00 82.69 86 GLU A C 1
ATOM 694 O O . GLU A 1 86 ? 13.479 -10.343 -7.789 1.00 82.69 86 GLU A O 1
ATOM 699 N N . TYR A 1 87 ? 11.812 -9.793 -6.387 1.00 81.94 87 TYR A N 1
ATOM 700 C CA . TYR A 1 87 ? 11.988 -8.352 -6.551 1.00 81.94 87 TYR A CA 1
ATOM 701 C C . TYR A 1 87 ? 13.344 -7.907 -6.007 1.00 81.94 87 TYR A C 1
ATOM 703 O O . TYR A 1 87 ? 14.080 -7.194 -6.682 1.00 81.94 87 TYR A O 1
ATOM 711 N N . LEU A 1 88 ? 13.724 -8.355 -4.806 1.00 80.00 88 LEU A N 1
ATOM 712 C CA . LEU A 1 88 ? 15.031 -8.040 -4.226 1.00 80.00 88 LEU A CA 1
ATOM 713 C C . LEU A 1 88 ? 16.193 -8.501 -5.118 1.00 80.00 88 LEU A C 1
ATOM 715 O O . LEU A 1 88 ? 17.218 -7.811 -5.152 1.00 80.00 88 LEU A O 1
ATOM 719 N N . ASN A 1 89 ? 16.020 -9.622 -5.824 1.00 82.75 89 ASN A N 1
ATOM 720 C CA . ASN A 1 89 ? 17.006 -10.198 -6.736 1.00 82.75 89 ASN A CA 1
ATOM 721 C C . ASN A 1 89 ? 17.044 -9.498 -8.103 1.00 82.75 89 ASN A C 1
ATOM 723 O O . ASN A 1 89 ? 18.126 -9.219 -8.616 1.00 82.75 89 ASN A O 1
ATOM 727 N N . ASN A 1 90 ? 15.886 -9.228 -8.711 1.00 80.31 90 ASN A N 1
ATOM 728 C CA . ASN A 1 90 ? 15.781 -8.607 -10.031 1.00 80.31 90 ASN A CA 1
ATOM 729 C C . ASN A 1 90 ? 14.546 -7.685 -10.134 1.00 80.31 90 ASN A C 1
ATOM 731 O O . ASN A 1 90 ? 13.517 -8.084 -10.689 1.00 80.31 90 ASN A O 1
ATOM 735 N N . PRO A 1 91 ? 14.652 -6.434 -9.656 1.00 74.56 91 PRO A N 1
ATOM 736 C CA . PRO A 1 91 ? 13.529 -5.496 -9.660 1.00 74.56 91 PRO A CA 1
ATOM 737 C C . PRO A 1 91 ? 13.026 -5.136 -11.071 1.00 74.56 91 PRO A C 1
ATOM 739 O O . PRO A 1 91 ? 11.833 -4.934 -11.278 1.00 74.56 91 PRO A O 1
ATOM 742 N N . GLU A 1 92 ? 13.919 -5.090 -12.068 1.00 75.31 92 GLU A N 1
ATOM 743 C CA . GLU A 1 92 ? 13.585 -4.713 -13.455 1.00 75.31 92 GLU A CA 1
ATOM 744 C C . GLU A 1 92 ? 12.633 -5.719 -14.125 1.00 75.31 92 GLU A C 1
ATOM 746 O O . GLU A 1 92 ? 11.878 -5.362 -15.032 1.00 75.31 92 GLU A O 1
ATOM 751 N N . LYS A 1 93 ? 12.627 -6.977 -13.660 1.00 70.19 93 LYS A N 1
ATOM 752 C CA . LYS A 1 93 ? 11.704 -8.017 -14.136 1.00 70.19 93 LYS A CA 1
ATOM 753 C C . LYS A 1 93 ? 10.246 -7.667 -13.827 1.00 70.19 93 LYS A C 1
ATOM 755 O O . LYS A 1 93 ? 9.381 -7.878 -14.673 1.00 70.19 93 LYS A O 1
ATOM 760 N N . TYR A 1 94 ? 9.980 -7.111 -12.647 1.00 65.88 94 TYR A N 1
ATOM 761 C CA . TYR A 1 94 ? 8.619 -6.849 -12.172 1.00 65.88 94 TYR A CA 1
ATOM 762 C C . TYR A 1 94 ? 7.960 -5.631 -12.794 1.00 65.88 94 TYR A C 1
ATOM 764 O O . TYR A 1 94 ? 6.737 -5.555 -12.851 1.00 65.88 94 TYR A O 1
ATOM 772 N N . LYS A 1 95 ? 8.756 -4.743 -13.392 1.00 61.97 95 LYS A N 1
ATOM 773 C CA . LYS A 1 95 ? 8.248 -3.551 -14.073 1.00 61.97 95 LYS A CA 1
ATOM 774 C C . LYS A 1 95 ? 7.345 -3.868 -15.273 1.00 61.97 95 LYS A C 1
ATOM 776 O O . LYS A 1 95 ? 6.543 -3.031 -15.686 1.00 61.97 95 LYS A O 1
ATOM 781 N N . LYS A 1 96 ? 7.493 -5.068 -15.848 1.00 64.94 96 LYS A N 1
ATOM 782 C CA . LYS A 1 96 ? 6.737 -5.552 -17.014 1.00 64.94 96 LYS A CA 1
ATOM 783 C C . LYS A 1 96 ? 5.639 -6.550 -16.665 1.00 64.94 96 LYS A C 1
ATOM 785 O O . LYS A 1 96 ? 4.972 -7.006 -17.586 1.00 64.94 96 LYS A O 1
ATOM 790 N N . ASP A 1 97 ? 5.478 -6.898 -15.391 1.00 67.75 97 ASP A N 1
ATOM 791 C CA . ASP A 1 97 ? 4.485 -7.870 -14.947 1.00 67.75 97 ASP A CA 1
ATOM 792 C C . ASP A 1 97 ? 3.222 -7.132 -14.464 1.00 67.75 97 ASP A C 1
ATOM 794 O O . ASP A 1 97 ? 3.206 -6.608 -13.346 1.00 67.75 97 ASP A O 1
ATOM 798 N N . PRO A 1 98 ? 2.173 -7.010 -15.302 1.00 67.31 98 PRO A N 1
ATOM 799 C CA . PRO A 1 98 ? 0.969 -6.277 -14.934 1.00 67.31 98 PRO A CA 1
ATOM 800 C C . PRO A 1 98 ? 0.120 -7.012 -13.888 1.00 67.31 98 PRO A C 1
ATOM 802 O O . PRO A 1 98 ? -0.814 -6.401 -13.365 1.00 67.31 98 PRO A O 1
ATOM 805 N N . GLU A 1 99 ? 0.429 -8.277 -13.584 1.00 80.94 99 GLU A N 1
ATOM 806 C CA . GLU A 1 99 ? -0.381 -9.152 -12.731 1.00 80.94 99 GLU A CA 1
ATOM 807 C C . GLU A 1 99 ? 0.168 -9.285 -11.301 1.00 80.94 99 GLU A C 1
ATOM 809 O O . GLU A 1 99 ? -0.470 -9.915 -10.462 1.00 80.94 99 GLU A O 1
ATOM 814 N N . ASN A 1 100 ? 1.307 -8.657 -10.975 1.00 86.06 100 ASN A N 1
ATOM 815 C CA . ASN A 1 100 ? 1.850 -8.694 -9.616 1.00 86.06 100 ASN A CA 1
ATOM 816 C C . ASN A 1 100 ? 1.286 -7.554 -8.732 1.00 86.06 100 ASN A C 1
ATOM 818 O O . ASN A 1 100 ? 1.601 -6.382 -8.974 1.00 86.06 100 ASN A O 1
ATOM 822 N N . PRO A 1 101 ? 0.529 -7.850 -7.656 1.00 91.19 101 PRO A N 1
ATOM 823 C CA . PRO A 1 101 ? -0.001 -6.831 -6.744 1.00 91.19 101 PRO A CA 1
ATOM 824 C C . PRO A 1 101 ? 1.095 -6.047 -5.996 1.00 91.19 101 PRO A C 1
ATOM 826 O O . PRO A 1 101 ? 0.888 -4.878 -5.650 1.00 91.19 101 PRO A O 1
ATOM 829 N N . LEU A 1 102 ? 2.282 -6.633 -5.785 1.00 89.25 102 LEU A N 1
ATOM 830 C CA . LEU A 1 102 ? 3.426 -5.942 -5.181 1.00 89.25 102 LEU A CA 1
ATOM 831 C C . LEU A 1 102 ? 3.863 -4.746 -6.034 1.00 89.25 102 LEU A C 1
ATOM 833 O O . LEU A 1 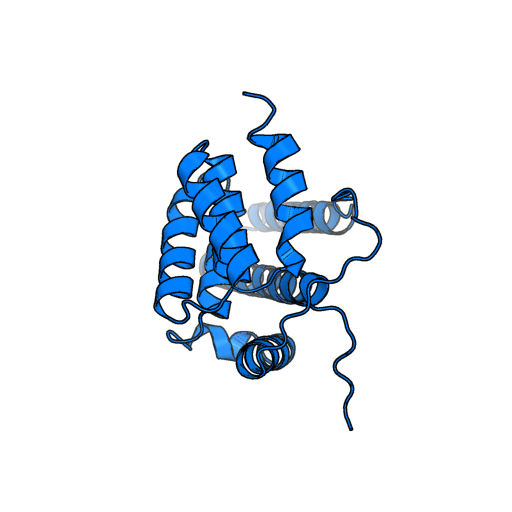102 ? 4.048 -3.658 -5.501 1.00 89.25 102 LEU A O 1
ATOM 837 N N . GLU A 1 103 ? 3.967 -4.913 -7.353 1.00 88.31 103 GLU A N 1
ATOM 838 C CA . GLU A 1 103 ? 4.377 -3.843 -8.275 1.00 88.31 103 GLU A CA 1
ATOM 839 C C . GLU A 1 103 ? 3.406 -2.656 -8.222 1.00 88.31 103 GLU A C 1
ATOM 841 O O . GLU A 1 103 ? 3.814 -1.497 -8.127 1.00 88.31 103 GLU A O 1
ATOM 846 N N . TRP A 1 104 ? 2.102 -2.934 -8.238 1.00 92.56 104 TRP A N 1
ATOM 847 C CA . TRP A 1 104 ? 1.076 -1.899 -8.120 1.00 92.56 104 TRP A CA 1
ATOM 848 C C . TRP A 1 104 ? 1.115 -1.203 -6.760 1.00 92.56 104 TRP A C 1
ATOM 850 O O . TRP A 1 104 ? 0.975 0.016 -6.685 1.00 92.56 104 TRP A O 1
ATOM 860 N N . THR A 1 105 ? 1.401 -1.940 -5.690 1.00 92.44 105 THR A N 1
ATOM 861 C CA . THR A 1 105 ? 1.574 -1.350 -4.358 1.00 92.44 105 THR A CA 1
ATOM 862 C C . THR A 1 105 ? 2.786 -0.420 -4.317 1.00 92.44 105 THR A C 1
ATOM 864 O O . THR A 1 105 ? 2.679 0.705 -3.834 1.00 92.44 105 THR A O 1
ATOM 867 N N . LEU A 1 106 ? 3.915 -0.824 -4.904 1.00 89.31 106 LEU A N 1
ATOM 868 C CA . LEU A 1 106 ? 5.127 -0.004 -4.979 1.00 89.31 106 LEU A CA 1
ATOM 869 C C . LEU A 1 106 ? 4.931 1.255 -5.833 1.00 89.31 106 LEU A C 1
ATOM 871 O O . LEU A 1 106 ? 5.369 2.338 -5.435 1.00 89.31 106 LEU A O 1
ATOM 875 N N . LYS A 1 107 ? 4.211 1.150 -6.958 1.00 89.50 107 LYS A N 1
ATOM 876 C CA . LYS A 1 107 ? 3.774 2.311 -7.751 1.00 89.50 107 LYS A CA 1
ATOM 877 C C . LYS A 1 107 ? 2.935 3.268 -6.916 1.00 89.50 107 LYS A C 1
ATOM 879 O O . LYS A 1 107 ? 3.223 4.460 -6.894 1.00 89.50 107 LYS A O 1
ATOM 884 N N . GLY A 1 108 ? 1.954 2.747 -6.179 1.00 92.75 108 GLY A N 1
ATOM 885 C CA . GLY A 1 108 ? 1.123 3.534 -5.271 1.00 92.75 108 GLY A CA 1
ATOM 886 C C . GLY A 1 108 ? 1.944 4.275 -4.219 1.00 92.75 108 GLY A C 1
ATOM 887 O O . GLY A 1 108 ? 1.771 5.479 -4.040 1.00 92.75 108 GLY A O 1
ATOM 888 N N . MET A 1 109 ? 2.897 3.595 -3.579 1.00 89.56 109 MET A N 1
ATOM 889 C CA . MET A 1 109 ? 3.784 4.210 -2.586 1.00 89.56 109 MET A CA 1
ATOM 890 C C . MET A 1 109 ? 4.673 5.290 -3.208 1.00 89.56 109 MET A C 1
ATOM 892 O O . MET A 1 109 ? 4.884 6.343 -2.609 1.00 89.56 109 MET A O 1
ATOM 896 N N . SER A 1 110 ? 5.163 5.058 -4.428 1.00 87.31 110 SER A N 1
ATOM 897 C CA . SER A 1 110 ? 5.979 6.029 -5.156 1.00 87.31 110 SER A CA 1
ATOM 898 C C . SER A 1 110 ? 5.177 7.268 -5.547 1.00 87.31 110 SER A C 1
ATOM 900 O O . SER A 1 110 ? 5.675 8.377 -5.365 1.00 87.31 110 SER A O 1
ATOM 902 N N . SER A 1 111 ? 3.938 7.105 -6.018 1.00 89.06 111 SER A N 1
ATOM 903 C CA . SER A 1 111 ? 3.039 8.229 -6.289 1.00 89.06 111 SER A CA 1
ATOM 904 C C . SER A 1 111 ? 2.689 8.973 -5.001 1.00 89.06 111 SER A C 1
ATOM 906 O O . SER A 1 111 ? 2.753 10.195 -4.973 1.00 89.06 111 SER A O 1
ATOM 908 N N . ALA A 1 112 ? 2.412 8.267 -3.900 1.00 86.69 112 ALA A N 1
ATOM 909 C CA . ALA A 1 112 ? 2.108 8.875 -2.602 1.00 86.69 112 ALA A CA 1
ATOM 910 C C . ALA A 1 112 ? 3.267 9.703 -2.015 1.00 86.69 112 ALA A C 1
ATOM 912 O 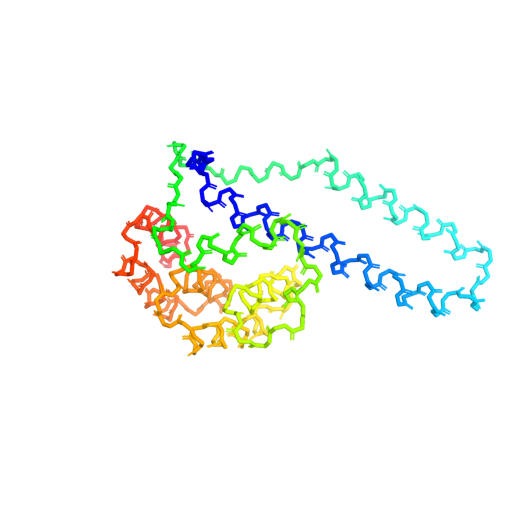O . ALA A 1 112 ? 3.021 10.562 -1.174 1.00 86.69 112 ALA A O 1
ATOM 913 N N . ALA A 1 113 ? 4.510 9.474 -2.450 1.00 83.38 113 ALA A N 1
ATOM 914 C CA . ALA A 1 113 ? 5.657 10.292 -2.059 1.00 83.38 113 ALA A CA 1
ATOM 915 C C . ALA A 1 113 ? 5.686 11.675 -2.747 1.00 83.38 113 ALA A C 1
ATOM 917 O O . ALA A 1 113 ? 6.493 12.529 -2.377 1.00 83.38 113 ALA A O 1
ATOM 918 N N . LEU A 1 114 ? 4.834 11.912 -3.752 1.00 84.56 114 LEU A N 1
ATOM 919 C CA . LEU A 1 114 ? 4.688 13.209 -4.414 1.00 84.56 114 LEU A CA 1
ATOM 920 C C . LEU A 1 114 ? 3.660 14.088 -3.671 1.00 84.56 114 LEU A C 1
ATOM 922 O O . LEU A 1 114 ? 2.655 13.553 -3.202 1.00 84.56 114 LEU A O 1
ATOM 926 N N . PRO A 1 115 ? 3.833 15.429 -3.630 1.00 78.88 115 PRO A N 1
ATOM 927 C CA . PRO A 1 115 ? 2.994 16.340 -2.834 1.00 78.88 115 PRO A CA 1
ATOM 928 C C . PRO A 1 115 ? 1.473 16.198 -3.016 1.00 78.88 115 PRO A C 1
ATOM 930 O O . PRO A 1 115 ? 0.730 16.365 -2.056 1.00 78.88 115 PRO A O 1
ATOM 933 N N . ASP A 1 116 ? 1.013 15.837 -4.217 1.00 85.69 116 ASP A N 1
ATOM 934 C CA . ASP A 1 116 ? -0.412 15.663 -4.548 1.00 85.69 116 ASP A CA 1
ATOM 935 C C . ASP A 1 116 ? -0.749 14.243 -5.035 1.00 85.69 116 ASP A C 1
ATOM 937 O O . ASP A 1 116 ? -1.833 13.977 -5.564 1.00 85.69 116 ASP A O 1
ATOM 941 N N . GLY A 1 117 ? 0.178 13.300 -4.864 1.00 91.19 117 GLY A N 1
ATOM 942 C CA . GLY A 1 117 ? 0.090 11.984 -5.488 1.00 91.19 117 GLY A CA 1
ATOM 943 C C . GLY A 1 117 ? -0.760 10.966 -4.728 1.00 91.19 117 GLY A C 1
ATOM 944 O O . GLY A 1 117 ? -0.998 9.874 -5.238 1.00 91.19 117 GLY A O 1
ATOM 945 N N . HIS A 1 118 ? -1.294 11.303 -3.547 1.00 92.06 118 HIS A N 1
ATOM 946 C CA . HIS A 1 118 ? -2.141 10.380 -2.783 1.00 92.06 118 HIS A CA 1
ATOM 947 C C . HIS A 1 118 ? -3.399 9.941 -3.543 1.00 92.06 118 HIS A C 1
ATOM 949 O O . HIS A 1 118 ? -3.818 8.802 -3.385 1.00 92.06 118 HIS A O 1
ATOM 955 N N . LYS A 1 119 ? -4.005 10.799 -4.377 1.00 95.50 119 LYS A N 1
ATOM 956 C CA . LYS A 1 119 ? -5.192 10.415 -5.170 1.00 95.50 119 LYS A CA 1
ATOM 957 C C . LYS A 1 119 ? -4.854 9.378 -6.240 1.00 95.50 119 LYS A C 1
ATOM 959 O O . LYS A 1 119 ? -5.603 8.425 -6.415 1.00 95.50 119 LYS A O 1
ATOM 964 N N . GLU A 1 120 ? -3.730 9.563 -6.924 1.00 95.44 120 GLU A N 1
ATOM 965 C CA . GLU A 1 120 ? -3.220 8.615 -7.916 1.00 95.44 120 GLU A CA 1
ATOM 966 C C . GLU A 1 120 ? -2.788 7.304 -7.249 1.00 95.44 120 GLU A C 1
ATOM 968 O O . GLU A 1 120 ? -3.115 6.223 -7.733 1.00 95.44 120 GLU A O 1
ATOM 973 N N . ALA A 1 121 ? -2.152 7.391 -6.078 1.00 94.44 121 ALA A N 1
ATOM 974 C CA . ALA A 1 121 ? -1.756 6.230 -5.294 1.00 94.44 121 ALA A CA 1
ATOM 975 C C . ALA A 1 121 ? -2.936 5.301 -4.976 1.00 94.44 121 ALA A C 1
ATOM 977 O O . ALA A 1 121 ? -2.788 4.085 -5.066 1.00 94.44 121 ALA A O 1
ATOM 978 N N . LEU A 1 122 ? -4.120 5.853 -4.668 1.00 97.94 122 LEU A N 1
ATOM 979 C CA . LEU A 1 122 ? -5.322 5.045 -4.432 1.00 97.94 122 LEU A CA 1
ATOM 980 C C . LEU A 1 122 ? -5.677 4.162 -5.630 1.00 97.94 122 LEU A C 1
ATOM 982 O O . LEU A 1 122 ? -6.007 3.002 -5.416 1.00 97.94 122 LEU A O 1
ATOM 986 N N . LEU A 1 123 ? -5.547 4.665 -6.863 1.00 97.38 123 LEU A N 1
ATOM 987 C CA . LEU A 1 123 ? -5.829 3.887 -8.076 1.00 97.38 123 LEU A CA 1
ATOM 988 C C . LEU A 1 123 ? -4.875 2.693 -8.208 1.00 97.38 123 LEU A C 1
ATOM 990 O O . LEU A 1 123 ? -5.281 1.602 -8.601 1.00 97.38 123 LEU A O 1
ATOM 994 N N . HIS A 1 124 ? -3.604 2.890 -7.857 1.00 96.12 124 HIS A N 1
ATOM 995 C CA . HIS A 1 124 ? -2.615 1.819 -7.862 1.00 96.12 124 HIS A CA 1
ATOM 996 C C . HIS A 1 124 ? -2.880 0.781 -6.769 1.00 96.12 124 HIS A C 1
ATOM 998 O O . HIS A 1 124 ? -2.821 -0.416 -7.042 1.00 96.12 124 HIS A O 1
ATOM 1004 N N . TYR A 1 125 ? -3.235 1.213 -5.558 1.00 97.62 125 TYR A N 1
ATOM 1005 C CA . TYR A 1 125 ? -3.596 0.279 -4.492 1.00 97.62 125 TYR A CA 1
ATOM 1006 C C . TYR A 1 125 ? -4.884 -0.482 -4.797 1.00 97.62 125 TYR A C 1
ATOM 1008 O O . TYR A 1 125 ? -4.957 -1.673 -4.517 1.00 97.62 125 TYR A O 1
ATOM 1016 N N . ASP A 1 126 ? -5.876 0.168 -5.407 1.00 98.06 126 ASP A N 1
ATOM 1017 C CA . ASP A 1 126 ? -7.099 -0.495 -5.865 1.00 98.06 126 ASP A CA 1
ATOM 1018 C C . ASP A 1 126 ? -6.778 -1.595 -6.873 1.00 98.06 126 ASP A C 1
ATOM 1020 O O . ASP A 1 126 ? -7.313 -2.697 -6.766 1.00 98.06 126 ASP A O 1
ATOM 1024 N N . LYS A 1 127 ? -5.834 -1.343 -7.790 1.00 96.31 127 LYS A N 1
ATOM 1025 C CA . LYS A 1 127 ? -5.384 -2.367 -8.732 1.00 96.31 127 LYS A CA 1
ATOM 1026 C C . LYS A 1 127 ? -4.644 -3.518 -8.050 1.00 96.31 127 LYS A C 1
ATOM 1028 O O . LYS A 1 127 ? -4.868 -4.670 -8.405 1.00 96.31 127 LYS A O 1
ATOM 1033 N N . ALA A 1 128 ? -3.797 -3.228 -7.062 1.00 95.69 128 ALA A N 1
ATOM 1034 C CA . ALA A 1 128 ? -3.128 -4.262 -6.270 1.00 95.69 128 ALA A CA 1
ATOM 1035 C C . ALA A 1 128 ? -4.139 -5.157 -5.533 1.00 95.69 128 ALA A C 1
ATOM 1037 O O . ALA A 1 128 ? -4.005 -6.374 -5.550 1.00 95.69 128 ALA A O 1
ATOM 1038 N N . ILE A 1 129 ? -5.170 -4.552 -4.940 1.00 97.38 129 ILE A N 1
ATOM 1039 C CA . ILE A 1 129 ? -6.239 -5.252 -4.219 1.00 97.38 129 ILE A CA 1
ATOM 1040 C C . ILE A 1 129 ? -7.121 -6.077 -5.168 1.00 97.38 129 ILE A C 1
ATOM 1042 O O . ILE A 1 129 ? -7.577 -7.152 -4.796 1.00 97.38 129 ILE A O 1
ATOM 1046 N N . GLU A 1 130 ? -7.374 -5.595 -6.387 1.00 96.94 130 GLU A N 1
ATOM 1047 C CA . GLU A 1 130 ? -8.106 -6.355 -7.410 1.00 96.94 130 GLU A CA 1
ATOM 1048 C C . GLU A 1 130 ? -7.343 -7.620 -7.827 1.00 96.94 130 GLU A C 1
ATOM 1050 O O . GLU A 1 130 ? -7.951 -8.674 -8.001 1.00 96.94 130 GLU A O 1
ATOM 1055 N N . LEU A 1 131 ? -6.019 -7.515 -7.976 1.00 94.88 131 LEU A N 1
ATOM 1056 C CA . LEU A 1 131 ? -5.153 -8.644 -8.321 1.00 94.88 131 LEU A CA 1
ATOM 1057 C C . LEU A 1 131 ? -5.033 -9.645 -7.170 1.00 94.88 131 LEU A C 1
ATOM 1059 O O . LEU A 1 131 ? -5.051 -10.850 -7.411 1.00 94.88 131 LEU A O 1
ATOM 1063 N N . ASP A 1 132 ? -4.926 -9.153 -5.934 1.00 94.81 132 ASP A N 1
ATOM 1064 C CA . ASP A 1 132 ? -4.881 -9.995 -4.744 1.00 94.81 132 ASP A CA 1
ATOM 1065 C C . ASP A 1 132 ? -5.602 -9.357 -3.539 1.00 94.81 132 ASP A C 1
ATOM 1067 O O . ASP A 1 132 ? -5.024 -8.552 -2.794 1.00 94.81 132 ASP A O 1
ATOM 1071 N N . PRO A 1 133 ? -6.860 -9.762 -3.281 1.00 96.00 133 PRO A N 1
ATOM 1072 C CA . PRO A 1 133 ? -7.618 -9.329 -2.108 1.00 96.00 133 PRO A CA 1
ATOM 1073 C C . PRO A 1 133 ? -7.046 -9.823 -0.770 1.00 96.00 133 PRO A C 1
ATOM 1075 O O . PRO A 1 133 ? -7.497 -9.382 0.286 1.00 96.00 133 PRO A O 1
ATOM 1078 N N . GLY A 1 134 ? -6.095 -10.760 -0.789 1.00 95.19 134 GLY A N 1
ATOM 1079 C CA . GLY A 1 134 ? -5.373 -11.273 0.373 1.00 95.19 134 GLY A CA 1
ATOM 1080 C C . GLY A 1 134 ? -4.084 -10.509 0.678 1.00 95.19 134 GLY A C 1
ATOM 1081 O O . GLY A 1 134 ? -3.358 -10.886 1.597 1.00 95.19 134 GLY A O 1
ATOM 1082 N N . PHE A 1 135 ? -3.775 -9.432 -0.049 1.00 92.94 135 PHE A N 1
ATOM 1083 C CA . PHE A 1 135 ? -2.532 -8.692 0.145 1.00 92.94 135 PHE A CA 1
ATOM 1084 C C . PHE A 1 135 ? -2.673 -7.564 1.180 1.00 92.94 135 PHE A C 1
ATOM 1086 O O . PHE A 1 135 ? -2.916 -6.399 0.855 1.00 92.94 135 PHE A O 1
ATOM 1093 N N . ALA A 1 136 ? -2.491 -7.905 2.463 1.00 93.19 136 ALA A N 1
ATOM 1094 C CA . ALA A 1 136 ? -2.677 -6.991 3.602 1.00 93.19 136 ALA A CA 1
ATOM 1095 C C . ALA A 1 136 ? -1.905 -5.664 3.473 1.00 93.19 136 ALA A C 1
ATOM 1097 O O . ALA A 1 136 ? -2.420 -4.603 3.839 1.00 93.19 136 ALA A O 1
ATOM 1098 N N . HIS A 1 137 ? -0.685 -5.703 2.923 1.00 91.69 137 HIS A N 1
ATOM 1099 C CA . HIS A 1 137 ? 0.155 -4.512 2.789 1.00 91.69 137 HIS A CA 1
ATOM 1100 C C . HIS A 1 137 ? -0.470 -3.446 1.875 1.00 91.69 137 HIS A C 1
ATOM 1102 O O . HIS A 1 137 ? -0.371 -2.255 2.172 1.00 91.69 137 HIS A O 1
ATOM 1108 N N . ALA A 1 138 ? -1.175 -3.852 0.811 1.00 94.56 138 ALA A N 1
ATOM 1109 C CA . ALA A 1 138 ? -1.860 -2.923 -0.088 1.00 94.56 138 ALA A CA 1
ATOM 1110 C C . ALA A 1 138 ? -2.994 -2.171 0.626 1.00 94.56 138 ALA A C 1
ATOM 1112 O O . ALA A 1 138 ? -3.124 -0.955 0.474 1.00 94.56 138 ALA A O 1
ATOM 1113 N N . TYR A 1 139 ? -3.775 -2.863 1.462 1.00 96.94 139 TYR A N 1
ATOM 1114 C CA . TYR A 1 139 ? -4.819 -2.236 2.279 1.00 96.94 139 TYR A CA 1
ATOM 1115 C C . TYR A 1 139 ? -4.240 -1.248 3.294 1.00 96.94 139 TYR A C 1
ATOM 1117 O O . TYR A 1 139 ? -4.754 -0.135 3.430 1.00 96.94 139 TYR A O 1
ATOM 1125 N N . TYR A 1 140 ? -3.147 -1.619 3.967 1.00 93.69 140 TYR A N 1
ATOM 1126 C CA . TYR A 1 140 ? -2.453 -0.728 4.894 1.00 93.69 140 TYR A CA 1
ATOM 1127 C C . TYR A 1 140 ? -1.914 0.529 4.185 1.00 93.69 140 TYR A C 1
ATOM 1129 O O . TYR A 1 140 ? -2.192 1.652 4.610 1.00 93.69 140 TYR A O 1
ATOM 1137 N N . ALA A 1 141 ? -1.214 0.369 3.057 1.00 92.69 141 ALA A N 1
ATOM 1138 C CA . ALA A 1 141 ? -0.670 1.487 2.282 1.00 92.69 141 ALA A CA 1
ATOM 1139 C C . ALA A 1 141 ? -1.775 2.418 1.742 1.00 92.69 141 ALA A C 1
ATOM 1141 O O . ALA A 1 141 ? -1.655 3.652 1.791 1.00 92.69 141 ALA A O 1
ATOM 1142 N N . LYS A 1 142 ? -2.901 1.837 1.305 1.00 97.06 142 LYS A N 1
ATOM 1143 C CA . LYS A 1 142 ? -4.104 2.581 0.919 1.00 97.06 142 LYS A CA 1
ATOM 1144 C C . LYS A 1 142 ? -4.667 3.388 2.085 1.00 97.06 142 LYS A C 1
ATOM 1146 O O . LYS A 1 142 ? -4.974 4.568 1.905 1.00 97.06 142 LYS A O 1
ATOM 1151 N N . ALA A 1 143 ? -4.766 2.795 3.275 1.00 95.81 143 ALA A N 1
ATOM 1152 C CA . ALA A 1 143 ? -5.256 3.481 4.467 1.00 95.81 143 ALA A CA 1
ATOM 1153 C C . ALA A 1 143 ? -4.410 4.714 4.807 1.00 95.81 143 ALA A C 1
ATOM 1155 O O . ALA A 1 143 ? -4.965 5.791 5.011 1.00 95.81 143 ALA A O 1
ATOM 1156 N N . VAL A 1 144 ? -3.079 4.595 4.777 1.00 91.75 144 VAL A N 1
ATOM 1157 C CA . VAL A 1 144 ? -2.165 5.726 5.015 1.00 91.75 144 VAL A CA 1
ATOM 1158 C C . VAL A 1 144 ? -2.430 6.871 4.030 1.00 91.75 144 VAL A C 1
ATOM 1160 O O . VAL A 1 144 ? -2.516 8.033 4.430 1.00 91.75 144 VAL A O 1
ATOM 1163 N N . SER A 1 145 ? -2.632 6.572 2.745 1.00 93.31 145 SER A N 1
ATOM 1164 C CA . SER A 1 145 ? -2.954 7.608 1.749 1.00 93.31 145 SER A CA 1
ATOM 1165 C C . SER A 1 145 ? -4.337 8.233 1.972 1.00 93.31 145 SER A C 1
ATOM 1167 O O . SER A 1 145 ? -4.497 9.444 1.828 1.00 93.31 145 SER A O 1
ATOM 1169 N N . LEU A 1 146 ? -5.334 7.446 2.387 1.00 95.12 146 LEU A N 1
ATOM 1170 C CA . LEU A 1 146 ? -6.666 7.950 2.740 1.00 95.12 146 LEU A CA 1
ATOM 1171 C C . LEU A 1 146 ? -6.636 8.869 3.970 1.00 95.12 146 LEU A C 1
ATOM 1173 O O . LEU A 1 146 ? -7.335 9.885 3.973 1.00 95.12 146 LEU A O 1
ATOM 1177 N N . LEU A 1 147 ? -5.813 8.564 4.979 1.00 91.25 147 LEU A N 1
ATOM 1178 C CA . LEU A 1 147 ? -5.615 9.425 6.152 1.00 91.25 147 LEU A CA 1
ATOM 1179 C C . LEU A 1 147 ? -5.024 10.784 5.760 1.00 91.25 147 LEU A C 1
ATOM 1181 O O . LEU A 1 147 ? -5.539 11.815 6.190 1.00 91.25 147 LEU A O 1
ATOM 1185 N N . ASN A 1 148 ? -4.018 10.802 4.879 1.00 89.56 148 ASN A N 1
ATOM 1186 C CA . ASN A 1 148 ? -3.447 12.047 4.347 1.00 89.56 148 ASN A CA 1
ATOM 1187 C C . ASN A 1 148 ? -4.481 12.871 3.559 1.00 89.56 148 ASN A C 1
ATOM 1189 O O . ASN A 1 148 ? -4.501 14.098 3.631 1.00 89.56 148 ASN A O 1
ATOM 1193 N N . LEU A 1 149 ? -5.413 12.198 2.877 1.00 92.38 149 LEU A N 1
ATOM 1194 C CA . LEU A 1 149 ? -6.555 12.824 2.203 1.00 92.38 149 LEU A CA 1
ATOM 1195 C C . LEU A 1 149 ? -7.732 13.157 3.139 1.00 92.38 149 LEU A C 1
ATOM 1197 O O . LEU A 1 149 ? -8.777 13.596 2.659 1.00 92.38 149 LEU A O 1
ATOM 1201 N N . LYS A 1 150 ? -7.598 12.950 4.456 1.00 92.38 150 LYS A N 1
ATOM 1202 C CA . LYS A 1 150 ? -8.647 13.161 5.473 1.00 92.38 150 LYS A CA 1
ATOM 1203 C C . LYS A 1 150 ? -9.920 12.322 5.253 1.00 92.38 150 LYS A C 1
ATOM 1205 O O . LYS A 1 150 ? -10.994 12.659 5.754 1.00 92.38 150 LYS A O 1
ATOM 1210 N N . ARG A 1 151 ? -9.817 11.198 4.536 1.00 94.19 151 ARG A N 1
ATOM 1211 C CA . ARG A 1 151 ? -10.902 10.228 4.277 1.00 94.19 151 ARG A CA 1
ATOM 1212 C C . ARG A 1 151 ? -10.919 9.135 5.350 1.00 94.19 151 ARG A C 1
ATOM 1214 O O . ARG A 1 151 ? -10.735 7.953 5.070 1.00 94.19 151 ARG A O 1
ATOM 1221 N N . PHE A 1 152 ? -11.129 9.544 6.600 1.00 91.94 152 PHE A N 1
ATOM 1222 C CA . PHE A 1 152 ? -10.920 8.697 7.783 1.00 91.94 152 PHE A CA 1
ATOM 1223 C C . PHE A 1 152 ? -11.777 7.423 7.815 1.00 91.94 152 PHE A C 1
ATOM 1225 O O . PHE A 1 152 ? -11.245 6.349 8.066 1.00 91.94 152 PHE A O 1
ATOM 1232 N N . ASN A 1 153 ? -13.070 7.510 7.485 1.00 93.06 153 ASN A N 1
ATOM 1233 C CA . ASN A 1 153 ? -13.971 6.348 7.527 1.00 93.06 153 ASN A CA 1
ATOM 1234 C C . ASN A 1 153 ? -13.557 5.255 6.527 1.00 93.06 153 ASN A C 1
ATOM 1236 O O . ASN A 1 153 ? -13.776 4.070 6.754 1.00 93.06 153 ASN A O 1
ATOM 1240 N N . GLU A 1 154 ? -12.989 5.646 5.387 1.00 95.81 154 GLU A N 1
ATOM 1241 C CA . GLU A 1 154 ? -12.502 4.695 4.385 1.00 95.81 154 GLU A CA 1
ATOM 1242 C C . GLU A 1 154 ? -11.141 4.124 4.777 1.00 95.81 154 GLU A C 1
ATOM 1244 O O . GLU A 1 154 ? -10.886 2.941 4.547 1.00 95.81 154 GLU A O 1
ATOM 1249 N N . ALA A 1 155 ? -10.288 4.944 5.400 1.00 94.88 155 ALA A N 1
ATOM 1250 C CA . ALA A 1 155 ? -9.021 4.490 5.953 1.00 94.88 155 ALA A CA 1
ATOM 1251 C C . ALA A 1 155 ? -9.239 3.423 7.032 1.00 94.88 155 ALA A C 1
ATOM 1253 O O . ALA A 1 155 ? -8.590 2.385 6.988 1.00 94.88 155 ALA A O 1
ATOM 1254 N N . GLU A 1 156 ? -10.193 3.634 7.941 1.00 94.31 156 GLU A N 1
ATOM 1255 C CA . GLU A 1 156 ? -10.524 2.684 9.006 1.00 94.31 156 GLU A CA 1
ATOM 1256 C C . GLU A 1 156 ? -10.975 1.329 8.451 1.00 94.31 156 GLU A C 1
ATOM 1258 O O . GLU A 1 156 ? -10.469 0.294 8.880 1.00 94.31 156 GLU A O 1
ATOM 1263 N N . LYS A 1 157 ? -11.830 1.324 7.419 1.00 96.06 157 LYS A N 1
ATOM 1264 C CA . LYS A 1 157 ? -12.222 0.086 6.723 1.00 96.06 157 LYS A CA 1
ATOM 1265 C C . LYS A 1 157 ? -11.024 -0.638 6.109 1.00 96.06 157 LYS A C 1
ATOM 1267 O O . LYS A 1 157 ? -10.950 -1.862 6.168 1.00 96.06 157 LYS A O 1
ATOM 1272 N N . CYS A 1 158 ? -10.085 0.101 5.516 1.00 97.38 158 CYS A N 1
ATOM 1273 C CA . CYS A 1 158 ? -8.876 -0.490 4.943 1.00 97.38 158 CYS A CA 1
ATOM 1274 C C . CYS A 1 158 ? -7.951 -1.055 6.033 1.00 97.38 158 CYS A C 1
ATOM 1276 O O . CYS A 1 158 ? -7.432 -2.154 5.866 1.00 97.38 158 CYS A O 1
ATOM 1278 N N . LEU A 1 159 ? -7.785 -0.352 7.159 1.00 94.44 159 LEU A N 1
ATOM 1279 C CA . LEU A 1 159 ? -7.013 -0.849 8.303 1.00 94.44 159 LEU A CA 1
ATOM 1280 C C . LEU A 1 159 ? -7.632 -2.124 8.876 1.00 94.44 159 LEU A C 1
ATOM 1282 O O . LEU A 1 159 ? -6.921 -3.108 9.058 1.00 94.44 159 LEU A O 1
ATOM 1286 N N . GLN A 1 160 ? -8.950 -2.137 9.084 1.00 96.50 160 GLN A N 1
ATOM 1287 C CA . GLN A 1 160 ? -9.669 -3.321 9.548 1.00 96.50 160 GLN A CA 1
ATOM 1288 C C . GLN A 1 160 ? -9.456 -4.503 8.597 1.00 96.50 160 GLN A C 1
ATOM 1290 O O . GLN A 1 160 ? -9.163 -5.607 9.046 1.00 96.50 160 GLN A O 1
ATOM 1295 N N . LYS A 1 161 ? -9.506 -4.269 7.280 1.00 97.56 161 LYS A N 1
ATOM 1296 C CA . LYS A 1 161 ? -9.240 -5.324 6.300 1.00 97.56 161 LYS A CA 1
ATOM 1297 C C . LYS A 1 161 ? -7.798 -5.836 6.351 1.00 97.56 161 LYS A C 1
ATOM 1299 O O . LYS A 1 161 ? -7.590 -7.042 6.269 1.00 97.56 161 LYS A O 1
ATOM 1304 N N . ALA A 1 162 ? -6.814 -4.952 6.520 1.00 94.56 162 ALA A N 1
ATOM 1305 C CA . ALA A 1 162 ? -5.416 -5.354 6.677 1.00 94.56 162 ALA A CA 1
ATOM 1306 C C . ALA A 1 162 ? -5.218 -6.248 7.915 1.00 94.56 162 ALA A C 1
ATOM 1308 O O . ALA A 1 162 ? -4.526 -7.258 7.820 1.00 94.56 162 ALA A O 1
ATOM 1309 N N . ILE A 1 163 ? -5.874 -5.913 9.032 1.00 94.50 163 ILE A N 1
ATOM 1310 C CA . ILE A 1 163 ? -5.869 -6.696 10.278 1.00 94.50 163 ILE A CA 1
ATOM 1311 C C . ILE A 1 163 ? -6.541 -8.059 10.093 1.00 94.50 163 ILE A C 1
ATOM 1313 O O . ILE A 1 163 ? -6.002 -9.069 10.535 1.00 94.50 163 ILE A O 1
ATOM 1317 N N . GLU A 1 164 ? -7.708 -8.103 9.442 1.00 96.25 164 GLU A N 1
ATOM 1318 C CA . GLU A 1 164 ? -8.430 -9.356 9.174 1.00 96.25 164 GLU A CA 1
ATOM 1319 C C . GLU A 1 164 ? -7.578 -10.351 8.381 1.00 96.25 164 GLU A C 1
ATOM 1321 O O . GLU A 1 164 ? -7.640 -11.553 8.623 1.00 96.25 164 GLU A O 1
ATOM 1326 N N . ILE A 1 165 ? -6.798 -9.846 7.423 1.00 94.38 165 ILE A N 1
ATOM 1327 C CA . ILE A 1 165 ? -5.898 -10.658 6.601 1.00 94.38 165 ILE A CA 1
ATOM 1328 C C . ILE A 1 165 ? -4.639 -11.027 7.391 1.00 94.38 165 ILE A C 1
ATOM 1330 O O . ILE A 1 165 ? -4.177 -12.164 7.334 1.00 94.38 165 ILE A O 1
ATOM 1334 N N . ASN A 1 166 ? -4.066 -10.063 8.111 1.00 90.69 166 ASN A N 1
ATOM 1335 C CA . ASN A 1 166 ? -2.866 -10.248 8.906 1.00 90.69 166 ASN A CA 1
ATOM 1336 C C . ASN A 1 166 ? -2.945 -9.419 10.194 1.00 90.69 166 ASN A C 1
ATOM 1338 O O . ASN A 1 166 ? -2.702 -8.209 10.211 1.00 90.69 166 ASN A O 1
ATOM 1342 N N . SER A 1 167 ? -3.209 -10.106 11.305 1.00 91.44 167 SER A N 1
ATOM 1343 C CA . SER A 1 167 ? -3.404 -9.492 12.620 1.00 91.44 167 SER A CA 1
ATOM 1344 C C . SER A 1 167 ? -2.169 -8.763 13.154 1.00 91.44 167 SER A C 1
ATOM 1346 O O . SER A 1 167 ? -2.267 -7.998 14.110 1.00 91.44 167 SER A O 1
ATOM 1348 N N . GLN A 1 168 ? -0.990 -8.961 12.555 1.00 87.25 168 GLN A N 1
ATOM 1349 C CA . GLN A 1 168 ? 0.219 -8.233 12.936 1.00 87.25 168 GLN A CA 1
ATOM 1350 C C . GLN A 1 168 ? 0.163 -6.742 12.558 1.00 87.25 168 GLN A C 1
ATOM 1352 O O . GLN A 1 168 ? 0.953 -5.963 13.090 1.00 87.25 168 GLN A O 1
ATOM 1357 N N . TYR A 1 169 ? -0.781 -6.324 11.701 1.00 86.50 169 TYR A N 1
ATOM 1358 C CA . TYR A 1 169 ? -1.045 -4.909 11.413 1.00 86.50 169 TYR A CA 1
ATOM 1359 C C . TYR A 1 169 ? -1.802 -4.178 12.531 1.00 86.50 169 TYR A C 1
ATOM 1361 O O . TYR A 1 169 ? -1.798 -2.947 12.529 1.00 86.50 169 TYR A O 1
ATOM 1369 N N . GLU A 1 170 ? -2.398 -4.889 13.496 1.00 88.94 170 GLU A N 1
ATOM 1370 C CA . GLU A 1 170 ? -3.182 -4.302 14.598 1.00 88.94 170 GLU A CA 1
ATOM 1371 C C . GLU A 1 170 ? -2.450 -3.153 15.317 1.00 88.94 170 GLU A C 1
ATOM 1373 O O . GLU A 1 170 ? -3.003 -2.057 15.401 1.00 88.94 170 GLU A O 1
ATOM 1378 N N . PRO A 1 171 ? -1.185 -3.308 15.765 1.00 85.88 171 PRO A N 1
ATOM 1379 C CA . PRO A 1 171 ? -0.510 -2.246 16.508 1.00 85.88 171 PRO A CA 1
ATOM 1380 C C . PRO A 1 171 ? -0.257 -0.991 15.661 1.00 85.88 171 PRO A C 1
ATOM 1382 O O . PRO A 1 171 ? -0.294 0.119 16.183 1.00 85.88 171 PRO A O 1
ATOM 1385 N N . LEU A 1 172 ? -0.010 -1.155 14.355 1.00 81.12 172 LEU A N 1
ATOM 1386 C CA . LEU A 1 172 ? 0.194 -0.029 13.440 1.00 81.12 172 LEU A CA 1
ATOM 1387 C C . LEU A 1 172 ? -1.131 0.674 13.140 1.00 81.12 172 LEU A C 1
ATOM 1389 O O . LEU A 1 172 ? -1.178 1.898 13.052 1.00 81.12 172 LEU A O 1
ATOM 1393 N N . ALA A 1 173 ? -2.210 -0.091 12.981 1.00 86.31 173 ALA A N 1
ATOM 1394 C CA . ALA A 1 173 ? -3.539 0.464 12.785 1.00 86.31 173 ALA A CA 1
ATOM 1395 C C . ALA A 1 173 ? -3.982 1.299 13.994 1.00 86.31 173 ALA A C 1
ATOM 1397 O O . ALA A 1 173 ? -4.506 2.396 13.804 1.00 86.31 173 ALA A O 1
ATOM 1398 N N . GLU A 1 174 ? -3.732 0.823 15.215 1.00 85.81 174 GLU A N 1
ATOM 1399 C CA . GLU A 1 174 ? -4.022 1.569 16.443 1.00 85.81 174 GLU A CA 1
ATOM 1400 C C . GLU A 1 174 ? -3.184 2.848 16.566 1.00 85.81 174 GLU A C 1
ATOM 1402 O O . GLU A 1 174 ? -3.737 3.915 16.841 1.00 85.81 174 GLU A O 1
ATOM 1407 N N . ASP A 1 175 ? -1.882 2.797 16.266 1.00 83.31 175 ASP A N 1
ATOM 1408 C CA . ASP A 1 175 ? -1.040 4.001 16.251 1.00 83.31 175 ASP A CA 1
ATOM 1409 C C . ASP A 1 175 ? -1.555 5.050 15.246 1.00 83.31 175 ASP A C 1
ATOM 1411 O O . ASP A 1 175 ? -1.725 6.227 15.579 1.00 83.31 175 ASP A O 1
ATOM 1415 N N . LEU A 1 176 ? -1.904 4.624 14.027 1.00 83.94 176 LEU A N 1
ATOM 1416 C CA . LEU A 1 176 ? -2.486 5.512 13.020 1.00 83.94 176 LEU A CA 1
ATOM 1417 C C . LEU A 1 176 ? -3.843 6.077 13.462 1.00 83.94 176 LEU A C 1
ATOM 1419 O O . LEU A 1 176 ? -4.107 7.265 13.249 1.00 83.94 176 LEU A O 1
ATOM 1423 N N . LYS A 1 177 ? -4.699 5.270 14.101 1.00 80.06 177 LYS A N 1
ATOM 1424 C CA . LYS A 1 177 ? -5.974 5.745 14.656 1.00 80.06 177 LYS A CA 1
ATOM 1425 C C . LYS A 1 177 ? -5.740 6.817 15.714 1.00 80.06 177 LYS A C 1
ATOM 1427 O O . LYS A 1 177 ? -6.342 7.880 15.614 1.00 80.06 177 LYS A O 1
ATOM 1432 N N . ILE A 1 178 ? -4.844 6.604 16.673 1.00 82.69 178 ILE A N 1
ATOM 1433 C CA . ILE A 1 178 ? -4.544 7.591 17.722 1.00 82.69 178 ILE A CA 1
ATOM 1434 C C . ILE A 1 178 ? -4.004 8.890 17.107 1.00 82.69 178 ILE A C 1
ATOM 1436 O O . ILE A 1 178 ? -4.449 9.986 17.457 1.00 82.69 178 ILE A O 1
ATOM 1440 N N . ASN A 1 179 ? -3.082 8.779 16.150 1.00 79.19 179 ASN A N 1
ATOM 1441 C CA . ASN A 1 179 ? -2.395 9.931 15.575 1.00 79.19 179 ASN A CA 1
ATOM 1442 C C . ASN A 1 179 ? -3.271 10.776 14.639 1.00 79.19 179 ASN A C 1
ATOM 1444 O O . ASN A 1 179 ? -3.125 12.003 14.628 1.00 79.19 179 ASN A O 1
ATOM 1448 N N . TYR A 1 180 ? -4.167 10.146 13.875 1.00 74.75 180 TYR A N 1
ATOM 1449 C CA . TYR A 1 180 ? -4.944 10.808 12.821 1.00 74.75 180 TYR A CA 1
ATOM 1450 C C . TYR A 1 180 ? -6.447 10.874 13.101 1.00 74.75 180 TYR A C 1
ATOM 1452 O O . TYR A 1 180 ? -7.084 11.864 12.746 1.00 74.75 180 TYR A O 1
ATOM 1460 N N . ILE A 1 181 ? -7.023 9.831 13.701 1.00 69.00 181 ILE A N 1
ATOM 1461 C CA . ILE A 1 181 ? -8.474 9.698 13.905 1.00 69.00 181 ILE A CA 1
ATOM 1462 C C . ILE A 1 181 ? -8.879 10.184 15.304 1.00 69.00 181 ILE A C 1
ATOM 1464 O O . ILE A 1 181 ? -9.917 10.818 15.441 1.00 69.00 181 ILE A O 1
ATOM 1468 N N . GLY A 1 182 ? -8.048 9.965 16.326 1.00 61.34 182 GLY A N 1
ATOM 1469 C CA . GLY A 1 182 ? -8.300 10.371 17.714 1.00 61.34 182 GLY A CA 1
ATOM 1470 C C . GLY A 1 182 ? -8.097 11.862 18.005 1.00 61.34 182 GLY A C 1
ATOM 1471 O O . GLY A 1 182 ? -8.483 12.328 19.070 1.00 61.34 182 GLY A O 1
ATOM 1472 N N . LYS A 1 183 ? -7.518 12.627 17.069 1.00 56.75 183 LYS A N 1
ATOM 1473 C CA . LYS A 1 183 ? -7.342 14.092 17.176 1.00 56.75 183 LYS A CA 1
ATOM 1474 C C . LYS A 1 183 ? -8.501 14.900 16.568 1.00 56.75 183 LYS A C 1
ATOM 1476 O O . LYS A 1 183 ? -8.327 16.088 16.294 1.00 56.75 183 LYS A O 1
ATOM 1481 N N . ARG A 1 184 ? -9.630 14.248 16.280 1.00 53.66 184 ARG A N 1
ATOM 1482 C CA . ARG A 1 184 ? -10.839 14.865 15.718 1.00 53.66 184 ARG A CA 1
ATOM 1483 C C . ARG A 1 184 ? -11.692 15.553 16.771 1.00 53.66 184 ARG A C 1
ATOM 1485 O O . ARG A 1 184 ? -11.733 15.049 17.911 1.00 53.66 184 ARG A O 1
#

Sequence (184 aa):
MNLIEPENLCVYRNVFYKYIIIDLQQRLNLIRGCCVKLNFKNRFLFITGILIAAVFLSAGCTDRIPALDGKIITDDNPTHQKWLSEYLNNPEKYKKDPENPLEWTLKGMSSAALPDGHKEALLHYDKAIELDPGFAHAYYAKAVSLLNLKRFNEAEKCLQKAIEINSQYEPLAEDLKINYIGKR